Protein AF-A0A430RF03-F1 (afdb_monomer)

Secondary structure (DSSP, 8-state):
-EEE-SS--HHHHHHHHHT-TT-TT----EEEES-TT-HHHHHHHHTT-EEEE---S-HHHHHHHHHHHHHHTT-S-EEESS--SPPPHHHHGGGTTSEEEEESSSTTSS-SS-HHHHHHHTT-SEEEEEEEE--SSSS-SPEEEEEEEEPPTT--HHHHHHHHHHHHHHHHHHHHHHHHTTS--PPPTTHHHHHGGGHHHHHHS-TTTHHHHHHHHHHHHHTT-GGGHHHHHHT----

Mean predicted aligned error: 6.21 Å

Radius of gyration: 19.35 Å; Cα contacts (8 Å, |Δi|>4): 408; chains: 1; bounding box: 44×60×52 Å

Nearest PDB structures (foldseek):
  1men-assembly1_A  TM=9.507E-01  e=1.981E-21  Homo sapiens
  4zyv-assembly1_A  TM=9.604E-01  e=3.804E-21  Homo sapiens
  5j9f-assembly2_A  TM=9.515E-01  e=7.304E-21  Homo sapiens
  3kcq-assembly1_C-2  TM=9.515E-01  e=1.887E-20  Anaplasma phagocytophilum str. HZ
  3o1l-assembly1_A  TM=9.226E-01  e=3.268E-13  Pseudomonas syringae pv. tomato

Solvent-accessible surface area (backbone atoms only — not comparable to full-atom values): 13120 Å² total; per-residue (Å²): 51,32,38,34,29,40,37,73,25,64,53,45,52,35,41,51,66,70,22,36,88,83,37,93,81,46,35,62,60,37,35,41,18,50,33,73,82,20,48,31,45,58,55,33,50,77,72,75,24,49,54,46,62,45,64,72,76,48,65,74,59,38,50,53,56,50,51,50,50,42,59,76,65,69,50,76,35,40,36,37,35,60,48,88,68,85,80,51,61,89,62,39,62,89,29,54,72,30,27,37,37,62,43,78,22,52,69,85,47,68,73,76,78,67,33,49,50,53,44,57,76,69,65,50,62,59,46,19,30,25,33,22,32,47,49,92,54,87,85,66,32,58,76,65,42,75,50,80,43,77,50,57,92,86,62,47,46,68,61,47,43,54,54,38,50,61,48,43,41,55,48,49,47,52,43,50,50,31,39,68,69,64,41,43,72,62,82,56,94,58,48,60,69,64,26,50,89,35,35,68,59,58,69,69,43,52,62,79,48,45,44,56,55,50,50,48,41,52,50,30,41,75,70,73,41,48,86,46,41,30,36,49,72,66,73,62,63,73,136

InterPro domains:
  IPR002376 Formyl transferase, N-terminal [PF00551] (2-176)
  IPR004607 Phosphoribosylglycinamide formyltransferase [MF_01930] (1-182)
  IPR004607 Phosphoribosylglycinamide formyltransferase [TIGR00639] (1-182)
  IPR004607 Phosphoribosylglycinamide formyltransferase [cd08645] (2-179)
  IPR036477 Formyl transferase, N-terminal domain superfamily [SSF53328] (2-188)

Organism: Thermus scotoductus (NCBI:txid37636)

Foldseek 3Di:
DEEEAAAACLLVLLQQVLAPCPDPLHHHQEYEYLHPPHNNQVSCVVSVHHYDYDHPPDQVSSLVVVVVVCVVRVPQAYEYRHHQDDHAQVNQVVCFQRYKYKALWDPPPQFDPPRLVVCVVVVHQKTEMWIFTDDRDGVPGGTQDIDMDTDDPPDDSVNSVVVRSVRSSVTVSVSVSCSSVQLDTGDDVCNCVLQPVLVVVLSPDDSNCNSVLVVVCVVCVVVVNNNCSNCVSVVNRDD

Sequence (239 aa):
MAVMASGRGTNLEALLEAFSPQNPWGEVVLVLSDNPEAYALKRASRRGVEAVAIPWRGRKAFEREALDLLRARGVDLVLLAGFMRLLSPGFVEPWYGRLLNIHPSLLPDYLGLHVHRRVLEAGERETGSTVHFVDQGMDTGPIVLQGRVPVLPGDTPETLERRVLFLEHRLYPRAVRLVLSGMAFPPGEGLKALLGEAWPRFQGLSPREKPLYLRAAVLLSVWGLGGLVPAAFMGQGGE

Structure (mmCIF, N/CA/C/O backbone):
data_AF-A0A430RF03-F1
#
_entry.id   AF-A0A430RF03-F1
#
loop_
_atom_site.group_PDB
_atom_site.id
_atom_site.type_symbol
_atom_site.label_atom_id
_atom_site.label_alt_id
_atom_site.label_comp_id
_atom_site.label_asym_id
_atom_site.label_entity_id
_atom_site.label_seq_id
_atom_site.pdbx_PDB_ins_code
_atom_site.Cartn_x
_atom_site.Cartn_y
_atom_site.Cartn_z
_atom_site.occupancy
_atom_site.B_iso_or_equiv
_atom_site.auth_seq_id
_atom_site.auth_comp_id
_atom_site.auth_asym_id
_atom_site.auth_atom_id
_atom_site.pdbx_PDB_model_num
ATOM 1 N N . MET A 1 1 ? -12.739 3.126 2.702 1.00 97.81 1 MET A N 1
ATOM 2 C CA . MET A 1 1 ? -11.255 3.097 2.591 1.00 97.81 1 MET A CA 1
ATOM 3 C C . MET A 1 1 ? -10.726 4.453 2.149 1.00 97.81 1 MET A C 1
ATOM 5 O O . MET A 1 1 ? -11.457 5.178 1.483 1.00 97.81 1 MET A O 1
ATOM 9 N N . ALA A 1 2 ? -9.462 4.765 2.441 1.00 98.69 2 ALA A N 1
ATOM 10 C CA . ALA A 1 2 ? -8.767 5.920 1.871 1.00 98.69 2 ALA A CA 1
ATOM 11 C C . ALA A 1 2 ? -7.499 5.512 1.116 1.00 98.69 2 ALA A C 1
ATOM 13 O O . ALA A 1 2 ? -6.845 4.534 1.476 1.00 98.69 2 ALA A O 1
ATOM 14 N N . VAL A 1 3 ? -7.137 6.280 0.089 1.00 98.75 3 VAL A N 1
ATOM 15 C CA . VAL A 1 3 ? -5.907 6.076 -0.691 1.00 98.75 3 VAL A CA 1
ATOM 16 C C . VAL A 1 3 ? -5.000 7.295 -0.563 1.00 98.75 3 VAL A C 1
ATOM 18 O O . VAL A 1 3 ? -5.449 8.425 -0.737 1.00 98.75 3 VAL A O 1
ATOM 21 N N . MET A 1 4 ? -3.715 7.074 -0.301 1.00 98.69 4 MET A N 1
ATOM 22 C CA . MET A 1 4 ? -2.686 8.115 -0.292 1.00 98.69 4 MET A CA 1
ATOM 23 C C . MET A 1 4 ? -1.762 7.931 -1.498 1.00 98.69 4 MET A C 1
ATOM 25 O O . MET A 1 4 ? -1.276 6.824 -1.741 1.00 98.69 4 MET A O 1
ATOM 29 N N . ALA A 1 5 ? -1.510 8.993 -2.262 1.00 98.19 5 ALA A N 1
ATOM 30 C CA . ALA A 1 5 ? -0.674 8.937 -3.465 1.00 98.19 5 ALA A CA 1
ATOM 31 C C . ALA A 1 5 ? 0.041 10.271 -3.728 1.00 98.19 5 ALA A C 1
ATOM 33 O O . ALA A 1 5 ? -0.533 11.321 -3.477 1.00 98.19 5 ALA A O 1
ATOM 34 N N . SER A 1 6 ? 1.251 10.240 -4.298 1.00 97.31 6 SER A N 1
ATOM 35 C CA . SER A 1 6 ? 2.046 11.458 -4.580 1.00 97.31 6 SER A CA 1
ATOM 36 C C . SER A 1 6 ? 2.115 11.843 -6.066 1.00 97.31 6 SER A C 1
ATOM 38 O O . SER A 1 6 ? 2.609 12.917 -6.418 1.00 97.31 6 SER A O 1
ATOM 40 N N . GLY A 1 7 ? 1.667 10.959 -6.967 1.00 95.19 7 GLY A N 1
ATOM 41 C CA . GLY A 1 7 ? 1.955 11.061 -8.403 1.00 95.19 7 GLY A CA 1
ATOM 42 C C . GLY A 1 7 ? 0.796 10.692 -9.332 1.00 95.19 7 GLY A C 1
ATOM 43 O O . GLY A 1 7 ? -0.318 11.203 -9.220 1.00 95.19 7 GLY A O 1
ATOM 44 N N . ARG A 1 8 ? 1.079 9.821 -10.314 1.00 95.56 8 ARG A N 1
ATOM 45 C CA . ARG A 1 8 ? 0.176 9.506 -11.443 1.00 95.56 8 ARG A CA 1
ATOM 46 C C . ARG A 1 8 ? -1.126 8.801 -11.040 1.00 95.56 8 ARG A C 1
ATOM 48 O O . ARG A 1 8 ? -2.111 8.899 -11.774 1.00 95.56 8 ARG A O 1
ATOM 55 N N . GLY A 1 9 ? -1.119 8.065 -9.926 1.00 95.19 9 GLY A N 1
ATOM 56 C CA . GLY A 1 9 ? -2.297 7.377 -9.387 1.00 95.19 9 GLY A CA 1
ATOM 57 C C . GLY A 1 9 ? -2.833 6.237 -10.257 1.00 95.19 9 GLY A C 1
ATOM 58 O O . GLY A 1 9 ? -4.040 6.055 -10.334 1.00 95.19 9 GLY A O 1
ATOM 59 N N . THR A 1 10 ? -1.981 5.478 -10.951 1.00 96.75 10 THR A N 1
ATOM 60 C CA . THR A 1 10 ? -2.449 4.336 -11.764 1.00 96.75 10 THR A CA 1
ATOM 61 C C . THR A 1 10 ? -2.939 3.174 -10.894 1.00 96.75 10 THR A C 1
ATOM 63 O O . THR A 1 10 ? -3.990 2.617 -11.183 1.00 96.75 10 THR A O 1
ATOM 66 N N . ASN A 1 11 ? -2.260 2.882 -9.777 1.00 98.06 11 ASN A N 1
ATOM 67 C CA . ASN A 1 11 ? -2.770 1.961 -8.752 1.00 98.06 11 ASN A CA 1
ATOM 68 C C . ASN A 1 11 ? -4.079 2.455 -8.116 1.00 98.06 11 ASN A C 1
ATOM 70 O O . ASN A 1 11 ? -4.975 1.654 -7.869 1.00 98.06 11 ASN A O 1
ATOM 74 N N . LEU A 1 12 ? -4.222 3.770 -7.902 1.00 98.25 12 LEU A N 1
ATOM 75 C CA . LEU A 1 12 ? -5.485 4.361 -7.452 1.00 98.25 12 LEU A CA 1
ATOM 76 C C . LEU A 1 12 ? -6.619 4.081 -8.449 1.00 98.25 12 LEU A C 1
ATOM 78 O O . LEU A 1 12 ? -7.695 3.695 -8.018 1.00 98.25 12 LEU A O 1
ATOM 82 N N . GLU A 1 13 ? -6.395 4.237 -9.758 1.00 97.62 13 GLU A N 1
ATOM 83 C CA . GLU A 1 13 ? -7.424 3.927 -10.765 1.00 97.62 13 GLU A CA 1
ATOM 84 C C . GLU A 1 13 ? -7.897 2.473 -10.653 1.00 97.62 13 GLU A C 1
ATOM 86 O O . GLU A 1 13 ? -9.096 2.224 -10.585 1.00 97.62 13 GLU A O 1
ATOM 91 N N . ALA A 1 14 ? -6.962 1.523 -10.547 1.00 98.06 14 ALA A N 1
ATOM 92 C CA . ALA A 1 14 ? -7.294 0.108 -10.398 1.00 98.06 14 ALA A CA 1
ATOM 93 C C . ALA A 1 14 ? -8.092 -0.177 -9.110 1.00 98.06 14 ALA A C 1
ATOM 95 O O . ALA A 1 14 ? -9.008 -1.000 -9.111 1.00 98.06 14 ALA A O 1
ATOM 96 N N . LEU A 1 15 ? -7.777 0.519 -8.012 1.00 98.31 15 LEU A N 1
ATOM 97 C CA . LEU A 1 15 ? -8.535 0.431 -6.761 1.00 98.31 15 LEU A CA 1
ATOM 98 C C . LEU A 1 15 ? -9.943 1.031 -6.899 1.00 98.31 15 LEU A C 1
ATOM 100 O O . LEU A 1 15 ? -10.902 0.403 -6.460 1.00 98.31 15 LEU A O 1
ATOM 104 N N . LEU A 1 16 ? -10.082 2.199 -7.532 1.00 97.62 16 LEU A N 1
ATOM 105 C CA . LEU A 1 16 ? -11.377 2.847 -7.783 1.00 97.62 16 LEU A CA 1
ATOM 106 C C . LEU A 1 16 ? -12.287 1.981 -8.664 1.00 97.62 16 LEU A C 1
ATOM 108 O O . LEU A 1 16 ? -13.490 1.906 -8.428 1.00 97.62 16 LEU A O 1
ATOM 112 N N . GLU A 1 17 ? -11.722 1.300 -9.662 1.00 96.25 17 GLU A N 1
ATOM 113 C CA . GLU A 1 17 ? -12.461 0.357 -10.506 1.00 96.25 17 GLU A CA 1
ATOM 114 C C . GLU A 1 17 ? -12.888 -0.893 -9.737 1.00 96.25 17 GLU A C 1
ATOM 116 O O . GLU A 1 17 ? -14.033 -1.334 -9.844 1.00 96.25 17 GLU A O 1
ATOM 121 N N . ALA A 1 18 ? -11.983 -1.466 -8.942 1.00 96.81 18 ALA A N 1
ATOM 122 C CA . ALA A 1 18 ? -12.261 -2.684 -8.197 1.00 96.81 18 ALA A CA 1
ATOM 123 C C . ALA A 1 18 ? -13.255 -2.475 -7.046 1.00 96.81 18 ALA A C 1
ATOM 125 O O . ALA A 1 18 ? -13.992 -3.407 -6.721 1.00 96.81 18 ALA A O 1
ATOM 126 N N . PHE A 1 19 ? -13.283 -1.286 -6.443 1.00 96.69 19 PHE A N 1
ATOM 127 C CA . PHE A 1 19 ? -14.080 -0.935 -5.264 1.00 96.69 19 PHE A CA 1
ATOM 128 C C . PHE A 1 19 ? -15.016 0.243 -5.550 1.00 96.69 19 PHE A C 1
ATOM 130 O O . PHE A 1 19 ? -14.958 1.285 -4.897 1.00 96.69 19 PHE A O 1
ATOM 137 N N . SER A 1 20 ? -15.870 0.064 -6.560 1.00 91.88 20 SER A N 1
ATOM 138 C CA . SER A 1 20 ? -16.973 0.985 -6.853 1.00 91.88 20 SER A CA 1
ATOM 139 C C . SER A 1 20 ? -17.953 1.102 -5.669 1.00 91.88 20 SER A C 1
ATOM 141 O O . SER A 1 20 ? -18.001 0.191 -4.841 1.00 91.88 20 SER A O 1
ATOM 143 N N . PRO A 1 21 ? -18.779 2.163 -5.590 1.00 87.25 21 PRO A N 1
ATOM 144 C CA . PRO A 1 21 ? -19.683 2.385 -4.452 1.00 87.25 21 PRO A CA 1
ATOM 145 C C . PRO A 1 21 ? -20.687 1.251 -4.175 1.00 87.25 21 PRO A C 1
ATOM 147 O O . PRO A 1 21 ? -21.180 1.109 -3.064 1.00 87.25 21 PRO A O 1
ATOM 150 N N . GLN A 1 22 ? -21.000 0.414 -5.171 1.00 87.06 22 GLN A N 1
ATOM 151 C CA . GLN A 1 22 ? -21.887 -0.747 -5.008 1.00 87.06 22 GLN A CA 1
ATOM 152 C C . GLN A 1 2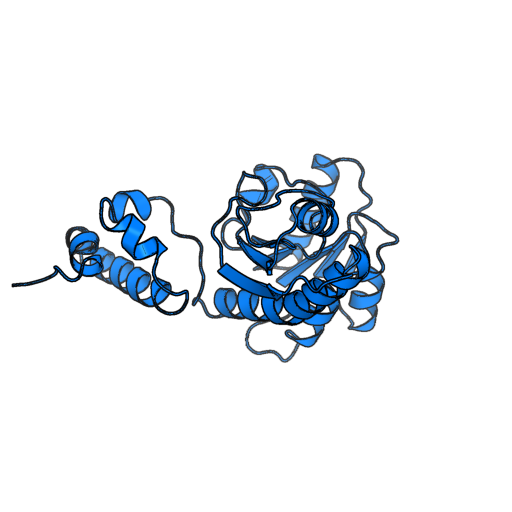2 ? -21.134 -2.035 -4.633 1.00 87.06 22 GLN A C 1
ATOM 154 O O . GLN A 1 22 ? -21.733 -3.110 -4.568 1.00 87.06 22 GLN A O 1
ATOM 159 N N . ASN A 1 23 ? -19.817 -1.970 -4.427 1.00 92.12 23 ASN A N 1
ATOM 160 C CA . ASN A 1 23 ? -19.030 -3.139 -4.076 1.00 92.12 23 ASN A CA 1
ATOM 161 C C . ASN A 1 23 ? -19.342 -3.578 -2.629 1.00 92.12 23 ASN A C 1
ATOM 163 O O . ASN A 1 23 ? -19.151 -2.794 -1.701 1.00 92.12 23 ASN A O 1
ATOM 167 N N . PRO A 1 24 ? -19.747 -4.843 -2.402 1.00 90.12 24 PRO A N 1
ATOM 168 C CA . PRO A 1 24 ? -20.162 -5.317 -1.079 1.00 90.12 24 PRO A CA 1
ATOM 169 C C . PRO A 1 24 ? -19.020 -5.397 -0.056 1.00 90.12 24 PRO A C 1
ATOM 171 O O . PRO A 1 24 ? -19.281 -5.535 1.134 1.00 90.12 24 PRO A O 1
ATOM 174 N N . TRP A 1 25 ? -17.759 -5.351 -0.497 1.00 90.19 25 TRP A N 1
ATOM 175 C CA . TRP A 1 25 ? -16.598 -5.371 0.395 1.00 90.19 25 TRP A CA 1
ATOM 176 C C . TRP A 1 25 ? -16.229 -3.984 0.921 1.00 90.19 25 TRP A C 1
ATOM 178 O O . TRP A 1 25 ? -15.599 -3.890 1.970 1.00 90.19 25 TRP A O 1
ATOM 188 N N . GLY A 1 26 ? -16.578 -2.923 0.193 1.00 92.06 26 GLY A N 1
ATOM 189 C CA . GLY A 1 26 ? -16.266 -1.544 0.554 1.00 92.06 26 GLY A CA 1
ATOM 190 C C . GLY A 1 26 ? -15.878 -0.683 -0.644 1.00 92.06 26 GLY A C 1
ATOM 191 O O . GLY A 1 26 ? -15.683 -1.173 -1.756 1.00 92.06 26 GLY A O 1
ATOM 192 N N . GLU A 1 27 ? -15.722 0.612 -0.380 1.00 96.12 27 GLU A N 1
ATOM 193 C CA . GLU A 1 27 ? -15.445 1.645 -1.380 1.00 96.12 27 GLU A CA 1
ATOM 194 C C . GLU A 1 27 ? -14.287 2.569 -0.960 1.00 96.12 27 GLU A C 1
ATOM 196 O O . GLU A 1 27 ? -13.878 2.623 0.212 1.00 96.12 27 GLU A O 1
ATOM 201 N N . VAL A 1 28 ? -13.731 3.303 -1.926 1.00 98.00 28 VAL A N 1
ATOM 202 C CA . VAL A 1 28 ? -12.767 4.381 -1.664 1.00 98.00 28 VAL A CA 1
ATOM 203 C C . VAL A 1 28 ? -13.536 5.686 -1.475 1.00 98.00 28 VAL A C 1
ATOM 205 O O . VAL A 1 28 ? -14.076 6.223 -2.434 1.00 98.00 28 VAL A O 1
ATOM 208 N N . VAL A 1 29 ? -13.552 6.204 -0.246 1.00 97.81 29 VAL A N 1
ATOM 209 C CA . VAL A 1 29 ? -14.297 7.426 0.112 1.00 97.81 29 VAL A CA 1
ATOM 210 C C . VAL A 1 29 ? -13.433 8.684 0.070 1.00 97.81 29 VAL A C 1
ATOM 212 O O . VAL A 1 29 ? -13.959 9.781 -0.073 1.00 97.81 29 VAL A O 1
ATOM 215 N N . LEU A 1 30 ? -12.110 8.533 0.185 1.00 98.69 30 LEU A N 1
ATOM 216 C CA . LEU A 1 30 ? -11.175 9.648 0.315 1.00 98.69 30 LEU A CA 1
ATOM 217 C C . LEU A 1 30 ? -9.848 9.346 -0.385 1.00 98.69 30 LEU A C 1
ATOM 219 O O . LEU A 1 30 ? -9.261 8.276 -0.202 1.00 98.69 30 LEU A O 1
ATOM 223 N N . VAL A 1 31 ? -9.337 10.316 -1.138 1.00 98.81 31 VAL A N 1
ATOM 224 C CA . VAL A 1 31 ? -7.983 10.308 -1.695 1.00 98.81 31 VAL A CA 1
ATOM 225 C C . VAL A 1 31 ? -7.203 11.497 -1.155 1.00 98.81 31 VAL A C 1
ATOM 227 O O . VAL A 1 31 ? -7.625 12.641 -1.305 1.00 98.81 31 VAL A O 1
ATOM 230 N N . LEU A 1 32 ? -6.048 11.223 -0.554 1.00 98.75 32 LEU A N 1
ATOM 231 C CA . LEU A 1 32 ? -5.123 12.231 -0.043 1.00 98.75 32 LEU A CA 1
ATOM 232 C C . LEU A 1 32 ? -3.853 12.271 -0.896 1.00 98.75 32 LEU A C 1
ATOM 234 O O . LEU A 1 32 ? -3.332 11.233 -1.311 1.00 98.75 32 LEU A O 1
ATOM 238 N N . SER A 1 33 ? -3.318 13.467 -1.115 1.00 98.62 33 SER A N 1
ATOM 239 C CA . SER A 1 33 ? -2.024 13.652 -1.777 1.00 98.62 33 SER A CA 1
ATOM 240 C C . SER A 1 33 ? -1.180 14.690 -1.057 1.00 98.62 33 SER A C 1
ATOM 242 O O . SER A 1 33 ? -1.684 15.751 -0.694 1.00 98.62 33 SER A O 1
ATOM 244 N N . ASP A 1 34 ? 0.118 14.416 -0.906 1.00 97.94 34 ASP A N 1
ATOM 245 C CA . ASP A 1 34 ? 1.105 15.398 -0.435 1.00 97.94 34 ASP A CA 1
ATOM 246 C C . ASP A 1 34 ? 1.497 16.420 -1.519 1.00 97.94 34 ASP A C 1
ATOM 248 O O . ASP A 1 34 ? 2.151 17.431 -1.247 1.00 97.94 34 ASP A O 1
ATOM 252 N N . ASN A 1 35 ? 1.084 16.151 -2.759 1.00 97.50 35 ASN A N 1
ATOM 253 C CA . ASN A 1 35 ? 1.348 16.951 -3.942 1.00 97.50 35 ASN A CA 1
ATOM 254 C C . ASN A 1 35 ? 0.026 17.469 -4.553 1.00 97.50 35 ASN A C 1
ATOM 256 O O . ASN A 1 35 ? -0.745 16.663 -5.088 1.00 97.50 35 ASN A O 1
ATOM 260 N N . PRO A 1 36 ? -0.235 18.789 -4.533 1.00 96.94 36 PRO A N 1
ATOM 261 C CA . PRO A 1 36 ? -1.442 19.379 -5.123 1.00 96.94 36 PRO A CA 1
ATOM 262 C C . PRO A 1 36 ? -1.607 19.128 -6.625 1.00 96.94 36 PRO A C 1
ATOM 264 O O . PRO A 1 36 ? -2.728 19.061 -7.118 1.00 96.94 36 PRO A O 1
ATOM 267 N N . GLU A 1 37 ? -0.503 18.912 -7.341 1.00 97.06 37 GLU A N 1
ATOM 268 C CA . GLU A 1 37 ? -0.503 18.656 -8.784 1.00 97.06 37 GLU A CA 1
ATOM 269 C C . GLU A 1 37 ? -0.603 17.162 -9.132 1.00 97.06 37 GLU A C 1
ATOM 271 O O . GLU A 1 37 ? -0.527 16.775 -10.304 1.00 97.06 37 GLU A O 1
ATOM 276 N N . ALA A 1 38 ? -0.766 16.285 -8.135 1.00 97.88 38 ALA A N 1
ATOM 277 C CA . ALA A 1 38 ? -0.859 14.851 -8.368 1.00 97.88 38 ALA A CA 1
ATOM 278 C C . ALA A 1 38 ? -2.058 14.515 -9.264 1.00 97.88 38 ALA A C 1
ATOM 280 O O . ALA A 1 38 ? -3.218 14.786 -8.944 1.00 97.88 38 ALA A O 1
ATOM 281 N N . TYR A 1 39 ? -1.792 13.824 -10.374 1.00 98.19 39 TYR A N 1
ATOM 282 C CA . TYR A 1 39 ? -2.847 13.361 -11.276 1.00 98.19 39 TYR A CA 1
ATOM 283 C C . TYR A 1 39 ? -3.808 12.374 -10.591 1.00 98.19 39 TYR A C 1
ATOM 285 O O . TYR A 1 39 ? -4.958 12.250 -11.008 1.00 98.19 39 TYR A O 1
ATOM 293 N N . ALA A 1 40 ? -3.367 11.717 -9.512 1.00 98.12 40 ALA A N 1
ATOM 294 C CA . ALA A 1 40 ? -4.212 10.907 -8.639 1.00 98.12 40 ALA A CA 1
ATOM 295 C C . ALA A 1 40 ? -5.468 11.658 -8.151 1.00 98.12 40 ALA A C 1
ATOM 297 O O . ALA A 1 40 ? -6.561 11.097 -8.196 1.00 98.12 40 ALA A O 1
ATOM 298 N N . LEU A 1 41 ? -5.345 12.940 -7.783 1.00 98.44 41 LEU A N 1
ATOM 299 C CA . LEU A 1 41 ? -6.482 13.759 -7.347 1.00 98.44 41 LEU A CA 1
ATOM 300 C C . LEU A 1 41 ? -7.514 13.912 -8.472 1.00 98.44 41 LEU A C 1
ATOM 302 O O . LEU A 1 41 ? -8.706 13.703 -8.267 1.00 98.44 41 LEU A O 1
ATOM 306 N N . LYS A 1 42 ? -7.048 14.169 -9.702 1.00 98.06 42 LYS A N 1
ATOM 307 C CA . LYS A 1 42 ? -7.914 14.277 -10.889 1.00 98.06 42 LYS A CA 1
ATOM 308 C C . LYS A 1 42 ? -8.645 12.964 -11.189 1.00 98.06 42 LYS A C 1
ATOM 310 O O . LYS A 1 42 ? -9.798 13.001 -11.612 1.00 98.06 42 LYS A O 1
ATOM 315 N N . ARG A 1 43 ? -7.995 11.810 -10.988 1.00 97.75 43 ARG A N 1
ATOM 316 C CA . ARG A 1 43 ? -8.625 10.483 -11.149 1.00 97.75 43 ARG A CA 1
ATOM 317 C C . ARG A 1 43 ? -9.749 10.268 -10.141 1.00 97.75 43 ARG A C 1
ATOM 319 O O . ARG A 1 43 ? -10.843 9.885 -10.542 1.00 97.75 43 ARG A O 1
ATOM 326 N N . ALA A 1 44 ? -9.496 10.583 -8.872 1.00 97.62 44 ALA A N 1
ATOM 327 C CA . ALA A 1 44 ? -10.488 10.487 -7.806 1.00 97.62 44 ALA A CA 1
ATOM 328 C C . ALA A 1 44 ? -11.719 11.361 -8.092 1.00 97.62 44 ALA A C 1
ATOM 330 O O . ALA A 1 44 ? -12.839 10.852 -8.137 1.00 97.62 44 ALA A O 1
ATOM 331 N N . SER A 1 45 ? -11.513 12.645 -8.412 1.00 96.88 45 SER A N 1
ATOM 332 C CA . SER A 1 45 ? -12.617 13.573 -8.688 1.00 96.88 45 SER A CA 1
ATOM 333 C C . SER A 1 45 ? -13.472 13.147 -9.886 1.00 96.88 45 SER A C 1
ATOM 335 O O . SER A 1 45 ? -14.691 13.279 -9.846 1.00 96.88 45 SER A O 1
ATOM 337 N N . ARG A 1 46 ? -12.869 12.574 -10.940 1.00 96.50 46 ARG A N 1
ATOM 338 C CA . ARG A 1 46 ? -13.613 12.042 -12.103 1.00 96.50 46 ARG A CA 1
ATOM 339 C C . ARG A 1 46 ? -14.526 10.866 -11.760 1.00 96.50 46 ARG A C 1
ATOM 341 O O . ARG A 1 46 ? -15.474 10.613 -12.494 1.00 96.50 46 ARG A O 1
ATOM 348 N N . ARG A 1 47 ? -14.231 10.145 -10.678 1.00 95.19 47 ARG A N 1
ATOM 349 C CA . ARG A 1 47 ? -15.031 9.024 -10.169 1.00 95.19 47 ARG A CA 1
ATOM 350 C C . ARG A 1 47 ? -15.977 9.451 -9.038 1.00 95.19 47 ARG A C 1
ATOM 352 O O . ARG A 1 47 ? -16.616 8.591 -8.448 1.00 95.19 47 ARG A O 1
ATOM 359 N N . GLY A 1 48 ? -16.068 10.751 -8.741 1.00 96.19 48 GLY A N 1
ATOM 360 C CA . GLY A 1 48 ? -16.918 11.280 -7.672 1.00 96.19 48 GLY A CA 1
ATOM 361 C C . GLY A 1 48 ? -16.388 11.031 -6.257 1.00 96.19 48 GLY A C 1
ATOM 362 O O . GLY A 1 48 ? -17.153 11.139 -5.307 1.00 96.19 48 GLY A O 1
ATOM 363 N N . VAL A 1 49 ? -15.102 10.701 -6.103 1.00 97.75 49 VAL A N 1
ATOM 364 C CA . VAL A 1 49 ? -14.471 10.459 -4.795 1.00 97.75 49 VAL A CA 1
ATOM 365 C C . VAL A 1 49 ? -13.860 11.752 -4.252 1.00 97.75 49 VAL A C 1
ATOM 367 O O . VAL A 1 49 ? -13.227 12.500 -5.005 1.00 97.75 49 VAL A O 1
ATOM 370 N N . GLU A 1 50 ? -14.026 12.010 -2.947 1.00 98.31 50 GLU A N 1
ATOM 371 C CA . GLU A 1 50 ? -13.421 13.162 -2.263 1.00 98.31 50 GLU A CA 1
ATOM 372 C C . GLU A 1 50 ? -11.895 13.122 -2.442 1.00 98.31 50 GLU A C 1
ATOM 374 O O . GLU A 1 50 ? -11.241 12.123 -2.139 1.00 98.31 50 GLU A O 1
ATOM 379 N N . ALA A 1 51 ? -11.319 14.210 -2.953 1.00 98.50 51 ALA A N 1
ATOM 380 C CA . ALA A 1 51 ? -9.896 14.315 -3.251 1.00 98.50 51 ALA A CA 1
ATOM 381 C C . ALA A 1 51 ? -9.325 15.561 -2.572 1.00 98.50 51 ALA A C 1
ATOM 383 O O . ALA A 1 51 ? -9.699 16.681 -2.917 1.00 98.50 51 ALA A O 1
ATOM 384 N N . VAL A 1 52 ? -8.413 15.368 -1.619 1.00 98.62 52 VAL A N 1
ATOM 385 C CA . VAL A 1 52 ? -7.833 16.452 -0.822 1.00 98.62 52 VAL A CA 1
ATOM 386 C C . VAL A 1 52 ? -6.324 16.502 -1.031 1.00 98.62 52 VAL A C 1
ATOM 388 O O . VAL A 1 52 ? -5.596 15.536 -0.792 1.00 98.62 52 VAL A O 1
ATOM 391 N N . ALA A 1 53 ? -5.847 17.659 -1.479 1.00 98.38 53 ALA A N 1
ATOM 392 C CA . ALA A 1 53 ? -4.429 17.975 -1.493 1.00 98.38 53 ALA A CA 1
ATOM 393 C C . ALA A 1 53 ? -4.023 18.556 -0.136 1.00 98.38 53 ALA A C 1
ATOM 395 O O . ALA A 1 53 ? -4.548 19.591 0.265 1.00 98.38 53 ALA A O 1
ATOM 396 N N . ILE A 1 54 ? -3.043 17.939 0.518 1.00 98.12 54 ILE A N 1
ATOM 397 C CA . ILE A 1 54 ? -2.385 18.469 1.714 1.00 98.12 54 ILE A CA 1
ATOM 398 C C . ILE A 1 54 ? -0.942 18.783 1.308 1.00 98.12 54 ILE A C 1
ATOM 400 O O . ILE A 1 54 ? -0.094 17.891 1.355 1.00 98.12 54 ILE A O 1
ATOM 404 N N . PRO A 1 55 ? -0.626 20.013 0.856 1.00 96.25 55 PRO A N 1
ATOM 405 C CA . PRO A 1 55 ? 0.718 20.343 0.399 1.00 96.25 55 PRO A CA 1
ATOM 406 C C . PRO A 1 55 ? 1.776 19.965 1.440 1.00 96.25 55 PRO A C 1
ATOM 408 O O . PRO A 1 55 ? 1.667 20.340 2.611 1.00 96.25 55 PRO A O 1
ATOM 411 N N . TRP A 1 56 ? 2.821 19.251 1.021 1.00 96.06 56 TRP A N 1
ATOM 412 C CA . TRP A 1 56 ? 3.868 18.816 1.941 1.00 96.06 56 TRP A CA 1
ATOM 413 C C . TRP A 1 56 ? 4.620 20.003 2.563 1.00 96.06 56 TRP A C 1
ATOM 415 O O . TRP A 1 56 ? 5.481 20.620 1.938 1.00 96.06 56 TRP A O 1
ATOM 425 N N . ARG A 1 57 ? 4.328 20.291 3.835 1.00 95.38 57 ARG A N 1
ATOM 426 C CA . ARG A 1 57 ? 4.995 21.323 4.659 1.00 95.38 57 ARG A CA 1
ATOM 427 C C . ARG A 1 57 ? 5.810 20.714 5.804 1.00 95.38 57 ARG A C 1
ATOM 429 O O . ARG A 1 57 ? 6.060 21.352 6.821 1.00 95.38 57 ARG A O 1
ATOM 436 N N . GLY A 1 58 ? 6.193 19.450 5.638 1.00 96.56 58 GLY A N 1
ATOM 437 C CA . GLY A 1 58 ? 6.850 18.636 6.652 1.00 96.56 58 GLY A CA 1
ATOM 438 C C . GLY A 1 58 ? 5.919 17.591 7.265 1.00 96.56 58 GLY A C 1
ATOM 439 O O . GLY A 1 58 ? 4.705 17.780 7.369 1.00 96.56 58 GLY A O 1
ATOM 440 N N . ARG A 1 59 ? 6.527 16.483 7.701 1.00 97.00 59 ARG A N 1
ATOM 441 C CA . ARG A 1 59 ? 5.838 15.258 8.128 1.00 97.00 59 ARG A CA 1
ATOM 442 C C . ARG A 1 59 ? 4.764 15.500 9.188 1.00 97.00 59 ARG A C 1
ATOM 444 O O . ARG A 1 59 ? 3.617 15.137 8.980 1.00 97.00 59 ARG A O 1
ATOM 451 N N . LYS A 1 60 ? 5.103 16.197 10.278 1.00 97.06 60 LYS A N 1
ATOM 452 C CA . LYS A 1 60 ? 4.172 16.458 11.394 1.00 97.06 60 LYS A CA 1
ATOM 453 C C . LYS A 1 60 ? 2.933 17.260 10.976 1.00 97.06 60 LYS A C 1
ATOM 455 O O . LYS A 1 60 ? 1.859 17.056 11.531 1.00 97.06 60 LYS A O 1
ATOM 460 N N . ALA A 1 61 ? 3.086 18.214 10.056 1.00 97.19 61 ALA A N 1
ATOM 461 C CA . ALA A 1 61 ? 1.969 19.029 9.588 1.00 97.19 61 ALA A CA 1
ATOM 462 C C . ALA A 1 61 ? 1.030 18.206 8.702 1.00 97.19 61 ALA A C 1
ATOM 464 O O . ALA A 1 61 ? -0.171 18.196 8.955 1.00 97.19 61 ALA A O 1
ATOM 465 N N . PHE A 1 62 ? 1.600 17.473 7.741 1.00 98.19 62 PHE A N 1
ATOM 466 C CA . PHE A 1 62 ? 0.850 16.589 6.854 1.00 98.19 62 PHE A CA 1
ATOM 467 C C . PHE A 1 62 ? 0.108 15.496 7.631 1.00 98.19 62 PHE A C 1
ATOM 469 O O . PHE A 1 62 ? -1.092 15.326 7.455 1.00 98.19 62 PHE A O 1
ATOM 476 N N . GLU A 1 63 ? 0.800 14.781 8.522 1.00 98.19 63 GLU A N 1
ATOM 477 C CA . GLU A 1 63 ? 0.217 13.652 9.253 1.00 98.19 63 GLU A CA 1
ATOM 478 C C . GLU A 1 63 ? -0.929 14.072 10.166 1.00 98.19 63 GLU A C 1
ATOM 480 O O . GLU A 1 63 ? -1.914 13.350 10.250 1.00 98.19 63 GLU A O 1
ATOM 485 N N . ARG A 1 64 ? -0.838 15.241 10.813 1.00 97.81 64 ARG A N 1
ATOM 486 C CA . ARG A 1 64 ? -1.936 15.761 11.637 1.00 97.81 64 ARG A CA 1
ATOM 487 C C . ARG A 1 64 ? -3.205 15.945 10.804 1.00 97.81 64 ARG A C 1
ATOM 489 O O . ARG A 1 64 ? -4.245 15.405 11.153 1.00 97.81 64 ARG A O 1
ATOM 496 N N . GLU A 1 65 ? -3.094 16.660 9.688 1.00 98.31 65 GLU A N 1
ATOM 497 C CA . GLU A 1 65 ? -4.232 16.942 8.809 1.00 98.31 65 GLU A CA 1
ATOM 498 C C . GLU A 1 65 ? -4.778 15.667 8.150 1.00 98.31 65 GLU A C 1
ATOM 500 O O . GLU A 1 65 ? -5.989 15.459 8.100 1.00 98.31 65 GLU A O 1
ATOM 505 N N . ALA A 1 66 ? -3.891 14.765 7.720 1.00 98.44 66 ALA A N 1
ATOM 506 C CA . ALA A 1 66 ? -4.281 13.473 7.176 1.00 98.44 66 ALA A CA 1
ATOM 507 C C . ALA A 1 66 ? -5.045 12.633 8.212 1.00 98.44 66 ALA A C 1
ATOM 509 O O . ALA A 1 66 ? -6.110 12.110 7.898 1.00 98.44 66 ALA A O 1
ATOM 510 N N . LEU A 1 67 ? -4.553 12.527 9.451 1.00 98.19 67 LEU A N 1
ATOM 511 C CA . LEU A 1 67 ? -5.225 11.777 10.518 1.00 98.19 67 LEU A CA 1
ATOM 512 C C . LEU A 1 67 ? -6.597 12.364 10.870 1.00 98.19 67 LEU A C 1
ATOM 514 O O . LEU A 1 67 ? -7.542 11.598 11.075 1.00 98.19 67 LEU A O 1
ATOM 518 N N . ASP A 1 68 ? -6.720 13.692 10.907 1.00 98.19 68 ASP A N 1
ATOM 519 C CA . ASP A 1 68 ? -7.992 14.369 11.168 1.00 98.19 68 ASP A CA 1
ATOM 520 C C . ASP A 1 68 ? -9.020 14.058 10.071 1.00 98.19 68 ASP A C 1
ATOM 522 O O . ASP A 1 68 ? -10.152 13.675 10.376 1.00 98.19 68 ASP A O 1
ATOM 526 N N . LEU A 1 69 ? -8.619 14.125 8.796 1.00 98.50 69 LEU A N 1
ATOM 527 C CA . LEU A 1 69 ? -9.483 13.775 7.664 1.00 98.50 69 LEU A CA 1
ATOM 528 C C . LEU A 1 69 ? -9.869 12.293 7.665 1.00 98.50 69 LEU A C 1
ATOM 530 O O . LEU A 1 69 ? -11.048 11.966 7.530 1.00 98.50 69 LEU A O 1
ATOM 534 N N . LEU A 1 70 ? -8.902 11.393 7.862 1.00 98.50 70 LEU A N 1
ATOM 535 C CA . LEU A 1 70 ? -9.154 9.951 7.916 1.00 98.50 70 LEU A CA 1
ATOM 536 C C . LEU A 1 70 ? -10.172 9.603 9.014 1.00 98.50 70 LEU A C 1
ATOM 538 O O . LEU A 1 70 ? -11.091 8.817 8.779 1.00 98.50 70 LEU A O 1
ATOM 542 N N . ARG A 1 71 ? -10.053 10.230 10.192 1.00 97.31 71 ARG A N 1
ATOM 543 C CA . ARG A 1 71 ? -11.005 10.061 11.297 1.00 97.31 71 ARG A CA 1
ATOM 544 C C . ARG A 1 71 ? -12.371 10.650 10.963 1.00 97.31 71 ARG A C 1
ATOM 546 O O . ARG A 1 71 ? -13.382 9.983 11.162 1.00 97.31 71 ARG A O 1
ATOM 553 N N . ALA A 1 72 ? -12.412 11.875 10.441 1.00 98.00 72 ALA A N 1
ATOM 554 C CA . ALA A 1 72 ? -13.655 12.569 10.113 1.00 98.00 72 ALA A CA 1
ATOM 555 C C . ALA A 1 72 ? -14.479 11.863 9.021 1.00 98.00 72 ALA A C 1
ATOM 557 O O . ALA A 1 72 ? -15.669 12.136 8.894 1.00 98.00 72 ALA A O 1
ATOM 558 N N . ARG A 1 73 ? -13.855 10.990 8.217 1.00 97.69 73 ARG A N 1
ATOM 559 C CA . ARG A 1 73 ? -14.508 10.205 7.155 1.00 97.69 73 ARG A CA 1
ATOM 560 C C . ARG A 1 73 ? -14.764 8.749 7.552 1.00 97.69 73 ARG A C 1
ATOM 562 O O . ARG A 1 73 ? -15.188 7.969 6.709 1.00 97.69 73 ARG A O 1
ATOM 569 N N . GLY A 1 74 ? -14.500 8.376 8.808 1.00 96.31 74 GLY A N 1
ATOM 570 C CA . GLY A 1 74 ? -14.722 7.011 9.291 1.00 96.31 74 GLY A CA 1
ATOM 571 C C . GLY A 1 74 ? -13.939 5.967 8.495 1.00 96.31 74 GLY A C 1
ATOM 572 O O . GLY A 1 74 ? -14.477 4.926 8.146 1.00 96.31 74 GLY A O 1
ATOM 573 N N . VAL A 1 75 ? -12.689 6.263 8.126 1.00 98.00 75 VAL A N 1
ATOM 574 C CA . VAL A 1 75 ? -11.891 5.355 7.294 1.00 98.00 75 VAL A CA 1
ATOM 575 C C . VAL A 1 75 ? -11.470 4.114 8.088 1.00 98.00 75 VAL A C 1
ATOM 577 O O . VAL A 1 75 ? -10.832 4.228 9.130 1.00 98.00 75 VAL A O 1
ATOM 580 N N . ASP A 1 76 ? -11.744 2.923 7.547 1.00 95.69 76 ASP A N 1
ATOM 581 C CA . ASP A 1 76 ? -11.346 1.648 8.173 1.00 95.69 76 ASP A CA 1
ATOM 582 C C . ASP A 1 76 ? -9.996 1.096 7.698 1.00 95.69 76 ASP A C 1
ATOM 584 O O . ASP A 1 76 ? -9.380 0.290 8.388 1.00 95.69 76 ASP A O 1
ATOM 588 N N . LEU A 1 77 ? -9.546 1.497 6.506 1.00 98.06 77 LEU A N 1
ATOM 589 C CA . LEU A 1 77 ? -8.355 0.967 5.838 1.00 98.06 77 LEU A CA 1
ATOM 590 C C . LEU A 1 77 ? -7.713 2.056 4.975 1.00 98.06 77 LEU A C 1
ATOM 592 O O . LEU A 1 77 ? -8.400 2.691 4.163 1.00 98.06 77 LEU A O 1
ATOM 596 N N . VAL A 1 78 ? -6.403 2.236 5.138 1.00 98.75 78 VAL A N 1
ATOM 597 C CA . VAL A 1 78 ? -5.571 3.180 4.384 1.00 98.75 78 VAL A CA 1
ATOM 598 C C . VAL A 1 78 ? -4.667 2.417 3.421 1.00 98.75 78 VAL A C 1
ATOM 600 O O . VAL A 1 78 ? -4.025 1.434 3.790 1.00 98.75 78 VAL A O 1
ATOM 603 N N . LEU A 1 79 ? -4.615 2.882 2.177 1.00 98.75 79 LEU A N 1
ATOM 604 C CA . LEU A 1 79 ? -3.870 2.263 1.086 1.00 98.75 79 LEU A CA 1
ATOM 605 C C . LEU A 1 79 ? -2.836 3.251 0.542 1.00 98.75 79 LEU A C 1
ATOM 607 O O . LEU A 1 79 ? -3.193 4.285 -0.025 1.00 98.75 79 LEU A O 1
ATOM 611 N N . LEU A 1 80 ? -1.552 2.940 0.678 1.00 98.56 80 LEU A N 1
ATOM 612 C CA . LEU A 1 80 ? -0.474 3.698 0.051 1.00 98.56 80 LEU A CA 1
ATOM 613 C C . LEU A 1 80 ? -0.327 3.224 -1.398 1.00 98.56 80 LEU A C 1
ATOM 615 O O . LEU A 1 80 ? -0.015 2.062 -1.654 1.00 98.56 80 LEU A O 1
ATOM 619 N N . ALA A 1 81 ? -0.605 4.103 -2.359 1.00 97.25 81 ALA A N 1
ATOM 620 C CA . ALA A 1 81 ? -0.594 3.803 -3.789 1.00 97.25 81 ALA A CA 1
ATOM 621 C C . ALA A 1 81 ? 0.360 4.760 -4.516 1.00 97.25 81 ALA A C 1
ATOM 623 O O . ALA A 1 81 ? -0.055 5.716 -5.175 1.00 97.25 81 ALA A O 1
ATOM 624 N N . GLY A 1 82 ? 1.663 4.506 -4.374 1.00 94.38 82 GLY A N 1
ATOM 625 C CA . GLY A 1 82 ? 2.697 5.423 -4.852 1.00 94.38 82 GLY A CA 1
ATOM 626 C C . GLY A 1 82 ? 2.792 6.689 -3.994 1.00 94.38 82 GLY A C 1
ATOM 627 O O . GLY A 1 82 ? 2.934 7.792 -4.528 1.00 94.38 82 GLY A O 1
ATOM 628 N N . PHE A 1 83 ? 2.662 6.537 -2.674 1.00 96.31 83 PHE A N 1
ATOM 629 C CA . PHE A 1 83 ? 2.919 7.597 -1.702 1.00 96.31 83 PHE A CA 1
ATOM 630 C C . PHE A 1 83 ? 4.418 7.651 -1.385 1.00 96.31 83 PHE A C 1
ATOM 632 O O . PHE A 1 83 ? 4.998 6.663 -0.950 1.00 96.31 83 PHE A O 1
ATOM 639 N N . MET A 1 84 ? 5.062 8.788 -1.640 1.00 92.00 84 MET A N 1
ATOM 640 C CA . MET A 1 84 ? 6.528 8.912 -1.684 1.00 92.00 84 MET A CA 1
ATOM 641 C C . MET A 1 84 ? 7.126 9.517 -0.403 1.00 92.00 84 MET A C 1
ATOM 643 O O . MET A 1 84 ? 8.215 10.097 -0.433 1.00 92.00 84 MET A O 1
ATOM 647 N N . ARG A 1 85 ? 6.411 9.444 0.727 1.00 94.12 85 ARG A N 1
ATOM 648 C CA . ARG A 1 85 ? 6.848 10.002 2.017 1.00 94.12 85 ARG A CA 1
ATOM 649 C C . ARG A 1 85 ? 6.864 8.927 3.094 1.00 94.12 85 ARG A C 1
ATOM 651 O O . ARG A 1 85 ? 5.933 8.137 3.198 1.00 94.12 85 ARG A O 1
ATOM 658 N N . LEU A 1 86 ? 7.900 8.959 3.931 1.00 92.69 86 LEU A N 1
ATOM 659 C CA . LEU A 1 86 ? 7.963 8.134 5.133 1.00 92.69 86 LEU A CA 1
ATOM 660 C C . LEU A 1 86 ? 6.979 8.657 6.180 1.00 92.69 86 LEU A C 1
ATOM 662 O O . LEU A 1 86 ? 6.975 9.853 6.494 1.00 92.69 86 LEU A O 1
ATOM 666 N N . LEU A 1 87 ? 6.199 7.739 6.739 1.00 95.50 87 LEU A N 1
ATOM 667 C CA . LEU A 1 87 ? 5.265 8.000 7.826 1.00 95.50 87 LEU A CA 1
ATOM 668 C C . LEU A 1 87 ? 5.971 7.818 9.174 1.00 95.50 87 LEU A C 1
ATOM 670 O O . LEU A 1 87 ? 6.929 7.058 9.297 1.00 95.50 87 LEU A O 1
ATOM 674 N N . SER A 1 88 ? 5.560 8.584 10.175 1.00 96.31 88 SER A N 1
ATOM 675 C CA . SER A 1 88 ? 6.070 8.479 11.537 1.00 96.31 88 SER A CA 1
ATOM 676 C C . SER A 1 88 ? 5.387 7.338 12.294 1.00 96.31 88 SER A C 1
ATOM 678 O O . SER A 1 88 ? 4.262 6.964 11.948 1.00 96.31 88 SER A O 1
ATOM 680 N N . PRO A 1 89 ? 5.995 6.848 13.389 1.00 94.56 89 PRO A N 1
ATOM 681 C CA . PRO A 1 89 ? 5.334 5.891 14.268 1.00 94.56 89 PRO A CA 1
ATOM 682 C C . PRO A 1 89 ? 3.965 6.355 14.756 1.00 94.56 89 PRO A C 1
ATOM 684 O O . PRO A 1 89 ? 3.010 5.588 14.714 1.00 94.56 89 PRO A O 1
ATOM 687 N N . GLY A 1 90 ? 3.825 7.644 15.084 1.00 94.25 90 GLY A N 1
ATOM 688 C CA . GLY A 1 90 ? 2.547 8.216 15.514 1.00 94.25 90 GLY A CA 1
ATOM 689 C C . GLY A 1 90 ? 1.449 8.176 14.445 1.00 94.25 90 GLY A C 1
ATOM 690 O O . GLY A 1 90 ? 0.270 8.217 14.789 1.00 94.25 90 GLY A O 1
ATOM 691 N N . PHE A 1 91 ? 1.813 8.075 13.162 1.00 96.81 91 PHE A N 1
ATOM 692 C CA . PHE A 1 91 ? 0.859 7.792 12.093 1.00 96.81 91 PHE A CA 1
ATOM 693 C C . PHE A 1 91 ? 0.653 6.289 11.902 1.00 96.81 91 PHE A C 1
ATOM 695 O O . PHE A 1 91 ? -0.472 5.866 11.686 1.00 96.81 91 PHE A O 1
ATOM 702 N N . VAL A 1 92 ? 1.706 5.472 11.949 1.00 95.38 92 VAL A N 1
ATOM 703 C CA . VAL A 1 92 ? 1.613 4.041 11.618 1.00 95.38 92 VAL A CA 1
ATOM 704 C C . VAL A 1 92 ? 0.907 3.228 12.708 1.00 95.38 92 VAL A C 1
ATOM 706 O O . VAL A 1 92 ? 0.045 2.417 12.377 1.00 95.38 92 VAL A O 1
ATOM 709 N N . GLU A 1 93 ? 1.214 3.445 13.991 1.00 90.75 93 GLU A N 1
ATOM 710 C CA . GLU A 1 93 ? 0.709 2.611 15.102 1.00 90.75 93 GLU A CA 1
ATOM 711 C C . GLU A 1 93 ? -0.825 2.511 15.145 1.00 90.75 93 GLU A C 1
ATOM 713 O O . GLU A 1 93 ? -1.336 1.390 15.189 1.00 90.75 93 GLU A O 1
ATOM 718 N N . PRO A 1 94 ? -1.600 3.615 15.046 1.00 90.88 94 PRO A N 1
ATOM 719 C CA . PRO A 1 94 ? -3.064 3.542 15.094 1.00 90.88 94 PRO A CA 1
ATOM 720 C C . PRO A 1 94 ? -3.685 2.781 13.911 1.00 90.88 94 PRO A C 1
ATOM 722 O O . PRO A 1 94 ? -4.856 2.383 13.958 1.00 90.88 94 PRO A O 1
ATOM 725 N N . TRP A 1 95 ? -2.912 2.601 12.838 1.00 94.38 95 TRP A N 1
ATOM 726 C CA . TRP A 1 95 ? -3.329 1.949 11.604 1.00 94.38 95 TRP A CA 1
ATOM 727 C C . TRP A 1 95 ? -2.633 0.610 11.367 1.00 94.38 95 TRP A C 1
ATOM 729 O O . TRP A 1 95 ? -2.812 0.034 10.295 1.00 94.38 95 TRP A O 1
ATOM 739 N N . TYR A 1 96 ? -1.879 0.068 12.327 1.00 90.25 96 TYR A N 1
ATOM 740 C CA . TYR A 1 96 ? -1.284 -1.257 12.162 1.00 90.25 96 TYR A CA 1
ATOM 741 C C . TYR A 1 96 ? -2.373 -2.305 11.865 1.00 90.25 96 TYR A C 1
ATOM 743 O O . TYR A 1 96 ? -3.446 -2.314 12.469 1.00 90.25 96 TYR A O 1
ATOM 751 N N . GLY A 1 97 ? -2.140 -3.140 10.848 1.00 89.88 97 GLY A N 1
ATOM 752 C CA . GLY A 1 97 ? -3.141 -4.074 10.307 1.00 89.88 97 GLY A CA 1
ATOM 753 C C . GLY A 1 97 ? -4.253 -3.455 9.457 1.00 89.88 97 GLY A C 1
ATOM 754 O O . GLY A 1 97 ? -5.048 -4.186 8.872 1.00 89.88 97 GLY A O 1
ATOM 755 N N . ARG A 1 98 ? -4.285 -2.126 9.341 1.00 95.25 98 ARG A N 1
ATOM 756 C CA . ARG A 1 98 ? -5.241 -1.327 8.557 1.00 95.25 98 ARG A CA 1
ATOM 757 C C . ARG A 1 98 ? -4.543 -0.281 7.675 1.00 95.25 98 ARG A C 1
ATOM 759 O O . ARG A 1 98 ? -5.177 0.662 7.204 1.00 95.25 98 ARG A O 1
ATOM 766 N N . LEU A 1 99 ? -3.246 -0.461 7.435 1.00 97.94 99 LEU A N 1
ATOM 767 C CA . LEU A 1 99 ? -2.414 0.342 6.547 1.00 97.94 99 LEU A CA 1
ATOM 768 C C . LEU A 1 99 ? -1.644 -0.603 5.627 1.00 97.94 99 LEU A C 1
ATOM 770 O O . LEU A 1 99 ? -0.856 -1.425 6.099 1.00 97.94 99 LEU A O 1
ATOM 774 N N . LEU A 1 100 ? -1.899 -0.506 4.325 1.00 98.38 100 LEU A N 1
ATOM 775 C CA . LEU A 1 100 ? -1.254 -1.327 3.303 1.00 98.38 100 LEU A CA 1
ATOM 776 C C . LEU A 1 100 ? -0.380 -0.473 2.396 1.00 98.38 100 LEU A C 1
ATOM 778 O O . LEU A 1 100 ? -0.717 0.672 2.100 1.00 98.38 100 LEU A O 1
ATOM 782 N N . ASN A 1 101 ? 0.703 -1.066 1.910 1.00 98.12 101 ASN A N 1
ATOM 783 C CA . ASN A 1 101 ? 1.538 -0.502 0.861 1.00 98.12 101 ASN A CA 1
ATOM 784 C C . ASN A 1 101 ? 1.737 -1.521 -0.261 1.00 98.12 101 ASN A C 1
ATOM 786 O O . ASN A 1 101 ? 1.721 -2.731 -0.022 1.00 98.12 101 ASN A O 1
ATOM 790 N N . ILE A 1 102 ? 1.924 -1.013 -1.478 1.00 98.06 102 ILE A N 1
ATOM 791 C CA . ILE A 1 102 ? 2.398 -1.792 -2.617 1.00 98.06 102 ILE A CA 1
ATOM 792 C C . ILE A 1 102 ? 3.796 -1.308 -3.003 1.00 98.06 102 ILE A C 1
ATOM 794 O O . ILE A 1 102 ? 3.995 -0.123 -3.272 1.00 98.06 102 ILE A O 1
ATOM 798 N N . HIS A 1 103 ? 4.757 -2.227 -3.014 1.00 97.06 103 HIS A N 1
ATOM 799 C CA . HIS A 1 103 ? 6.159 -1.953 -3.318 1.00 97.06 103 HIS A CA 1
ATOM 800 C C . HIS A 1 103 ? 6.583 -2.702 -4.592 1.00 97.06 103 HIS A C 1
ATOM 802 O O . HIS A 1 103 ? 6.330 -3.906 -4.679 1.00 97.06 103 HIS A O 1
ATOM 808 N N . PRO A 1 104 ? 7.236 -2.049 -5.574 1.00 96.75 104 PRO A N 1
ATOM 809 C CA . PRO A 1 104 ? 7.465 -2.600 -6.913 1.00 96.75 104 PRO A CA 1
ATOM 810 C C . PRO A 1 104 ? 8.652 -3.583 -6.998 1.00 96.75 104 PRO A C 1
ATOM 812 O O . PRO A 1 104 ? 9.402 -3.567 -7.975 1.00 96.75 104 PRO A O 1
ATOM 815 N N . SER A 1 105 ? 8.841 -4.423 -5.975 1.00 96.56 105 SER A N 1
ATOM 816 C CA . SER A 1 105 ? 9.815 -5.523 -5.950 1.00 96.56 105 SER A CA 1
ATOM 817 C C . SER A 1 105 ? 9.242 -6.781 -5.286 1.00 96.56 105 SER A C 1
ATOM 819 O O . SER A 1 105 ? 8.149 -6.774 -4.712 1.00 96.56 105 SER A O 1
ATOM 821 N N . LEU A 1 106 ? 10.011 -7.870 -5.329 1.00 96.25 106 LEU A N 1
ATOM 822 C CA . LEU A 1 106 ? 9.810 -9.043 -4.480 1.00 96.25 106 LEU A CA 1
ATOM 823 C C . LEU A 1 106 ? 10.523 -8.820 -3.137 1.00 96.25 106 LEU A C 1
ATOM 825 O O . LEU A 1 106 ? 11.681 -9.190 -2.986 1.00 96.25 106 LEU A O 1
ATOM 829 N N . LEU A 1 107 ? 9.847 -8.204 -2.161 1.00 94.56 107 LEU A N 1
ATOM 830 C CA . LEU A 1 107 ? 10.406 -8.028 -0.815 1.00 94.56 107 LEU A CA 1
ATOM 831 C C . LEU A 1 107 ? 10.861 -9.378 -0.220 1.00 94.56 107 LEU A C 1
ATOM 833 O O . LEU A 1 107 ? 10.173 -10.387 -0.427 1.00 94.56 107 LEU A O 1
ATOM 837 N N . PRO A 1 108 ? 11.981 -9.410 0.529 1.00 94.00 108 PRO A N 1
ATOM 838 C CA . PRO A 1 108 ? 12.736 -8.266 1.071 1.00 94.00 108 PRO A CA 1
ATOM 839 C C . PRO A 1 108 ? 13.725 -7.595 0.097 1.00 94.00 108 PRO A C 1
ATOM 841 O O . PRO A 1 108 ? 14.437 -6.671 0.493 1.00 94.00 108 PRO A O 1
ATOM 844 N N . ASP A 1 109 ? 13.782 -8.022 -1.164 1.00 93.06 109 ASP A N 1
ATOM 845 C CA . ASP A 1 109 ? 14.770 -7.517 -2.113 1.00 93.06 109 ASP A CA 1
ATOM 846 C C . ASP A 1 109 ? 14.418 -6.110 -2.623 1.00 93.06 109 ASP A C 1
ATOM 848 O O . ASP A 1 109 ? 13.252 -5.738 -2.764 1.00 93.06 109 ASP A O 1
ATOM 852 N N . TYR A 1 110 ? 15.442 -5.319 -2.957 1.00 93.19 110 TYR A N 1
ATOM 853 C CA . TYR A 1 110 ? 15.317 -4.001 -3.596 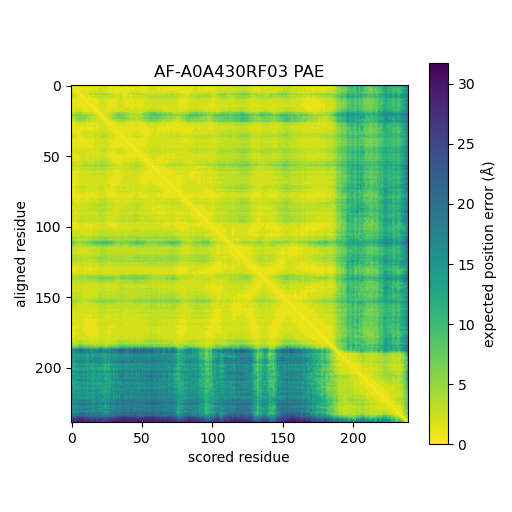1.00 93.19 110 TYR A CA 1
ATOM 854 C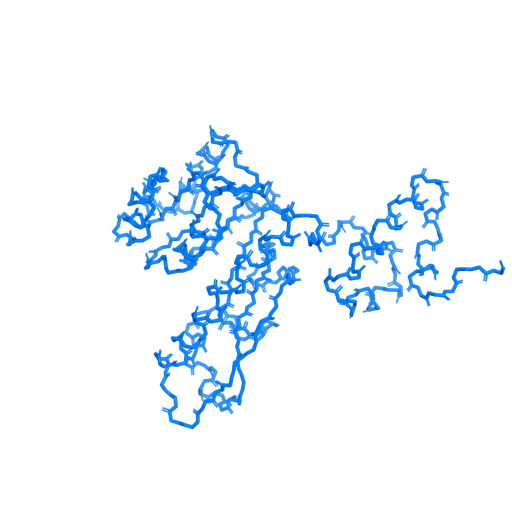 C . TYR A 1 110 ? 14.416 -2.988 -2.852 1.00 93.19 110 TYR A C 1
ATOM 856 O O . TYR A 1 110 ? 13.516 -2.383 -3.436 1.00 93.19 110 TYR A O 1
ATOM 864 N N . LEU A 1 111 ? 14.705 -2.726 -1.572 1.00 90.19 111 LEU A N 1
ATOM 865 C CA . LEU A 1 111 ? 14.053 -1.669 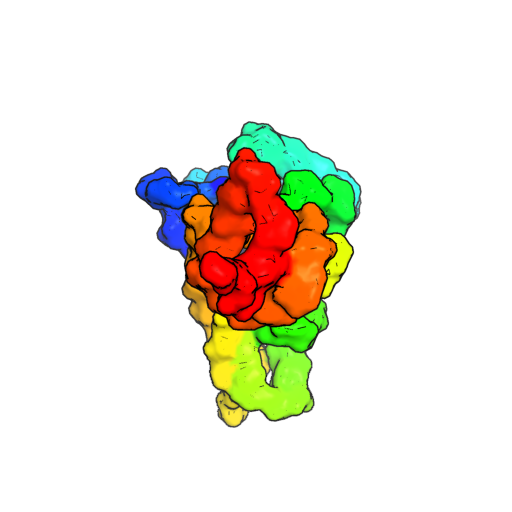-0.775 1.00 90.19 111 LEU A CA 1
ATOM 866 C C . LEU A 1 111 ? 14.330 -0.264 -1.330 1.00 90.19 111 LEU A C 1
ATOM 868 O O . LEU A 1 111 ? 15.426 -0.009 -1.837 1.00 90.19 111 LEU A O 1
ATOM 872 N N . GLY A 1 112 ? 13.386 0.668 -1.192 1.00 84.25 112 GLY A N 1
ATOM 873 C CA . GLY A 1 112 ? 13.572 2.073 -1.574 1.00 84.25 112 GLY A CA 1
ATOM 874 C C . GLY A 1 112 ? 13.425 2.370 -3.070 1.00 84.25 112 GLY A C 1
ATOM 875 O O . GLY A 1 112 ? 12.688 1.704 -3.787 1.00 84.25 112 GLY A O 1
ATOM 876 N N . LEU A 1 113 ? 14.085 3.427 -3.550 1.00 87.75 113 LEU A N 1
ATOM 877 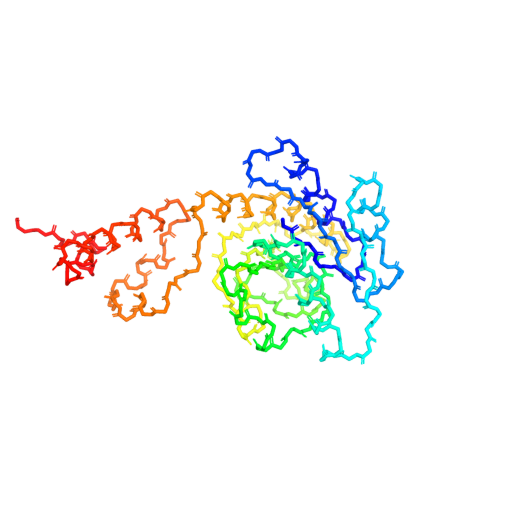C CA . LEU A 1 113 ? 13.818 4.020 -4.869 1.00 87.75 113 LEU A CA 1
ATOM 878 C C . LEU A 1 113 ? 14.525 3.296 -6.030 1.00 87.75 113 LEU A C 1
ATOM 880 O O . LEU A 1 113 ? 15.408 2.461 -5.833 1.00 87.75 113 LEU A O 1
ATOM 884 N N . HIS A 1 114 ? 14.133 3.634 -7.263 1.00 91.88 114 HIS A N 1
ATOM 885 C CA . HIS A 1 114 ? 14.752 3.156 -8.513 1.00 91.88 114 HIS A CA 1
ATOM 886 C C . HIS A 1 114 ? 14.880 1.627 -8.610 1.00 91.88 114 HIS A C 1
ATOM 888 O O . HIS A 1 114 ? 15.869 1.104 -9.123 1.00 91.88 114 HIS A O 1
ATOM 894 N N . VAL A 1 115 ? 13.872 0.910 -8.106 1.00 94.44 115 VAL A N 1
ATOM 895 C CA . VAL A 1 115 ? 13.851 -0.556 -8.032 1.00 94.44 115 VAL A CA 1
ATOM 896 C C . VAL A 1 115 ? 14.142 -1.200 -9.386 1.00 94.44 115 VAL A C 1
ATOM 898 O O . VAL A 1 115 ? 15.085 -1.973 -9.495 1.00 94.44 115 VAL A O 1
ATOM 901 N N . HIS A 1 116 ? 13.407 -0.826 -10.436 1.00 97.25 116 HIS A N 1
ATOM 902 C CA . HIS A 1 116 ? 13.543 -1.447 -11.759 1.00 97.25 116 HIS A CA 1
ATOM 903 C C . HIS A 1 116 ? 14.940 -1.290 -12.360 1.00 97.25 116 HIS A C 1
ATOM 905 O O . HIS A 1 116 ? 15.449 -2.215 -12.982 1.00 97.25 116 HIS A O 1
ATOM 911 N N . ARG A 1 117 ? 15.585 -0.139 -12.136 1.00 97.31 117 ARG A N 1
ATOM 912 C CA . ARG A 1 117 ? 16.964 0.087 -12.574 1.00 97.31 117 ARG A CA 1
ATOM 913 C C . ARG A 1 117 ? 17.922 -0.866 -11.861 1.00 97.31 117 ARG A C 1
ATOM 915 O O . ARG A 1 117 ? 18.707 -1.528 -12.526 1.00 97.31 117 ARG A O 1
ATOM 922 N N . ARG A 1 118 ? 17.814 -0.970 -10.533 1.00 97.56 118 ARG A N 1
ATOM 923 C CA . ARG A 1 118 ? 18.675 -1.850 -9.728 1.00 97.56 118 ARG A CA 1
ATOM 924 C C . ARG A 1 118 ? 18.477 -3.329 -10.062 1.00 97.56 118 ARG A C 1
ATOM 926 O O . ARG A 1 118 ? 19.457 -4.054 -10.135 1.00 97.56 118 ARG A O 1
ATOM 933 N N . VAL A 1 119 ? 17.238 -3.752 -10.316 1.00 97.56 119 VAL A N 1
ATOM 934 C CA . VAL A 1 119 ? 16.910 -5.115 -10.776 1.00 97.56 119 VAL A CA 1
ATOM 935 C C . VAL A 1 119 ? 17.620 -5.436 -12.097 1.00 97.56 119 VAL A C 1
ATOM 937 O O . VAL A 1 119 ? 18.207 -6.506 -12.238 1.00 97.56 119 VAL A O 1
ATOM 940 N N . LEU A 1 120 ? 17.599 -4.506 -13.059 1.00 97.75 120 LEU A N 1
ATOM 941 C CA . LEU A 1 120 ? 18.273 -4.685 -14.350 1.00 97.75 120 LEU A CA 1
ATOM 942 C C . LEU A 1 120 ? 19.800 -4.683 -14.210 1.00 97.75 120 LEU A C 1
ATOM 944 O O . LEU A 1 120 ? 20.466 -5.527 -14.801 1.00 97.75 120 LEU A O 1
ATOM 948 N N . GLU A 1 121 ? 20.354 -3.766 -13.413 1.00 97.19 121 GLU A N 1
ATOM 949 C CA . GLU A 1 121 ? 21.798 -3.674 -13.149 1.00 97.19 121 GLU A CA 1
ATOM 950 C C . GLU A 1 121 ? 22.344 -4.930 -12.451 1.00 97.19 121 GLU A C 1
ATOM 952 O O . GLU A 1 121 ? 23.470 -5.341 -12.723 1.00 97.19 121 GLU A O 1
ATOM 957 N N . ALA A 1 122 ? 21.538 -5.571 -11.602 1.00 97.31 122 ALA A N 1
ATOM 958 C CA . ALA A 1 122 ? 21.877 -6.834 -10.951 1.00 97.31 122 ALA A CA 1
ATOM 959 C C . ALA A 1 122 ? 21.757 -8.064 -11.874 1.00 97.31 122 ALA A C 1
ATOM 961 O O . ALA A 1 122 ? 22.188 -9.153 -11.500 1.00 97.31 122 ALA A O 1
ATOM 962 N N . GLY A 1 123 ? 21.201 -7.912 -13.082 1.00 96.75 123 GLY A N 1
ATOM 963 C CA . GLY A 1 123 ? 21.042 -9.013 -14.034 1.00 96.75 123 GLY A CA 1
ATOM 964 C C . GLY A 1 123 ? 19.983 -10.040 -13.622 1.00 96.75 123 GLY A C 1
ATOM 965 O O . GLY A 1 123 ? 20.080 -11.210 -14.006 1.00 96.75 123 GLY A O 1
ATOM 966 N N . GLU A 1 124 ? 18.983 -9.621 -12.842 1.00 97.81 124 GLU A N 1
ATOM 967 C CA . GLU A 1 124 ? 17.896 -10.494 -12.401 1.00 97.81 124 GLU A CA 1
ATOM 968 C C . GLU A 1 124 ? 17.097 -11.045 -13.582 1.00 97.81 124 GLU A C 1
ATOM 970 O O . GLU A 1 124 ? 16.874 -10.367 -14.586 1.00 97.81 124 GLU A O 1
ATOM 975 N N . ARG A 1 125 ? 16.606 -12.279 -13.444 1.00 97.44 125 ARG A N 1
ATOM 976 C CA . ARG A 1 125 ? 15.725 -12.911 -14.447 1.00 97.44 125 ARG A CA 1
ATOM 977 C C . ARG A 1 125 ? 14.244 -12.729 -14.136 1.00 97.44 125 ARG A C 1
ATOM 979 O O . ARG A 1 125 ? 13.391 -12.943 -14.997 1.00 97.44 125 ARG A O 1
ATOM 986 N N . GLU A 1 126 ? 13.932 -12.343 -12.907 1.00 97.69 126 GLU A N 1
ATOM 987 C CA . GLU A 1 126 ? 12.576 -12.164 -12.416 1.00 97.69 126 GLU A CA 1
ATOM 988 C C . GLU A 1 126 ? 12.528 -10.981 -11.449 1.00 97.69 126 GLU A C 1
ATOM 990 O O . GLU A 1 126 ? 13.480 -10.691 -10.733 1.00 97.69 126 GLU A O 1
ATOM 995 N N . THR A 1 127 ? 11.399 -10.288 -11.431 1.00 98.19 127 THR A N 1
ATOM 996 C CA . THR A 1 127 ? 11.068 -9.300 -10.406 1.00 98.19 127 THR A CA 1
ATOM 997 C C . THR A 1 127 ? 9.572 -9.364 -10.130 1.00 98.19 127 THR A C 1
ATOM 999 O O . THR A 1 127 ? 8.900 -10.324 -10.509 1.00 98.19 127 THR A O 1
ATOM 1002 N N . GLY A 1 128 ? 9.008 -8.373 -9.456 1.00 97.88 128 GLY A N 1
ATOM 1003 C CA . GLY A 1 128 ? 7.609 -8.426 -9.092 1.00 97.88 128 GLY A CA 1
ATOM 1004 C C . GLY A 1 128 ? 7.125 -7.204 -8.354 1.00 97.88 128 GLY A C 1
ATOM 1005 O O . GLY A 1 128 ? 7.713 -6.134 -8.433 1.00 97.88 128 GLY A O 1
ATOM 1006 N N . SER A 1 129 ? 6.030 -7.397 -7.637 1.00 98.19 129 SER A N 1
ATOM 1007 C CA . SER A 1 129 ? 5.508 -6.419 -6.696 1.00 98.19 129 SER A CA 1
ATOM 1008 C C . SER A 1 129 ? 4.986 -7.135 -5.459 1.00 98.19 129 SER A C 1
ATOM 1010 O O . SER A 1 129 ? 4.543 -8.290 -5.530 1.00 98.19 129 SER A O 1
ATOM 1012 N N . THR A 1 130 ? 5.048 -6.444 -4.329 1.00 98.25 130 THR A N 1
ATOM 1013 C CA . THR A 1 130 ? 4.652 -6.944 -3.018 1.00 98.25 130 THR A CA 1
ATOM 1014 C C . THR A 1 130 ? 3.628 -6.012 -2.399 1.00 98.25 130 THR A C 1
ATOM 1016 O O . THR A 1 130 ? 3.887 -4.825 -2.242 1.00 98.25 130 THR A O 1
ATOM 1019 N N . VAL A 1 131 ? 2.485 -6.558 -1.984 1.00 98.38 131 VAL A N 1
ATOM 1020 C CA . VAL A 1 131 ? 1.553 -5.866 -1.089 1.00 98.38 131 VAL A CA 1
ATOM 1021 C C . VAL A 1 131 ? 1.801 -6.353 0.330 1.00 98.38 131 VAL A C 1
ATOM 1023 O O . VAL A 1 131 ? 1.782 -7.562 0.578 1.00 98.38 131 VAL A O 1
ATOM 1026 N N . HIS A 1 132 ? 2.001 -5.430 1.262 1.00 96.19 132 HIS A N 1
ATOM 1027 C CA . HIS A 1 132 ? 2.300 -5.742 2.657 1.00 96.19 132 HIS A CA 1
ATOM 1028 C C . HIS A 1 132 ? 1.595 -4.776 3.613 1.00 96.19 132 HIS A C 1
ATOM 1030 O O . HIS A 1 132 ? 1.192 -3.675 3.230 1.00 96.19 132 HIS A O 1
ATOM 1036 N N . PHE A 1 133 ? 1.439 -5.203 4.866 1.00 96.38 133 PHE A N 1
ATOM 1037 C CA . PHE A 1 133 ? 1.078 -4.294 5.949 1.00 96.38 133 PHE A CA 1
ATOM 1038 C C . PHE A 1 133 ? 2.246 -3.352 6.232 1.00 96.38 133 PHE A C 1
ATOM 1040 O O . PHE A 1 133 ? 3.403 -3.764 6.176 1.00 96.38 133 PHE A O 1
ATOM 1047 N N . VAL A 1 134 ? 1.949 -2.095 6.537 1.00 95.62 134 VAL A N 1
ATOM 1048 C CA . VAL A 1 134 ? 2.966 -1.125 6.951 1.00 95.62 134 VAL A CA 1
ATOM 1049 C C . VAL A 1 134 ? 3.200 -1.259 8.452 1.00 95.62 134 VAL A C 1
ATOM 1051 O O . VAL A 1 134 ? 2.251 -1.282 9.238 1.00 95.62 134 VAL A O 1
ATOM 1054 N N . ASP A 1 135 ? 4.467 -1.351 8.835 1.00 91.62 135 ASP A N 1
ATOM 1055 C CA . ASP A 1 135 ? 4.948 -1.333 10.212 1.00 91.62 135 ASP A CA 1
ATOM 1056 C C . ASP A 1 135 ? 5.944 -0.173 10.407 1.00 91.62 135 ASP A C 1
ATOM 1058 O O . ASP A 1 135 ? 6.003 0.755 9.600 1.00 91.62 135 ASP A O 1
ATOM 1062 N N . GLN A 1 136 ? 6.692 -0.187 11.512 1.00 88.44 136 GLN A N 1
ATOM 1063 C CA . GLN A 1 136 ? 7.631 0.889 11.849 1.00 88.44 136 GLN A CA 1
ATOM 1064 C C . GLN A 1 136 ? 8.898 0.911 10.993 1.00 88.44 136 GLN A C 1
ATOM 1066 O O . GLN A 1 136 ? 9.648 1.890 11.035 1.00 88.44 136 GLN A O 1
ATOM 1071 N N . GLY A 1 137 ? 9.172 -0.166 10.260 1.00 87.06 137 GLY A N 1
ATOM 1072 C CA . GLY A 1 137 ? 10.313 -0.234 9.366 1.00 87.06 137 GLY A CA 1
ATOM 1073 C C . GLY A 1 137 ? 9.949 0.166 7.940 1.00 87.06 137 GLY A C 1
ATOM 1074 O O . GLY A 1 137 ? 8.795 0.399 7.579 1.00 87.06 137 GLY A O 1
ATOM 1075 N N . MET A 1 138 ? 10.979 0.281 7.106 1.00 87.88 138 MET A N 1
ATOM 1076 C CA . MET A 1 138 ? 10.813 0.595 5.692 1.00 87.88 138 MET A CA 1
ATOM 1077 C C . MET A 1 138 ? 10.600 -0.700 4.910 1.00 87.88 138 MET A C 1
ATOM 1079 O O . MET A 1 138 ? 11.543 -1.465 4.727 1.00 87.88 138 MET A O 1
ATOM 1083 N N . ASP A 1 139 ? 9.363 -0.925 4.466 1.00 89.06 139 ASP A N 1
ATOM 1084 C CA . ASP A 1 139 ? 8.950 -2.099 3.687 1.00 89.06 139 ASP A CA 1
ATOM 1085 C C . ASP A 1 139 ? 9.256 -3.447 4.383 1.00 89.06 139 ASP A C 1
ATOM 1087 O O . ASP A 1 139 ? 9.560 -4.449 3.738 1.00 89.06 139 ASP A O 1
ATOM 1091 N N . THR A 1 140 ? 9.174 -3.484 5.721 1.00 89.88 140 THR A N 1
ATOM 1092 C CA . THR A 1 140 ? 9.461 -4.684 6.535 1.00 89.88 140 THR A CA 1
ATOM 1093 C C . THR A 1 140 ? 8.225 -5.424 7.026 1.00 89.88 140 THR A C 1
ATOM 1095 O O . THR A 1 140 ? 8.333 -6.555 7.508 1.00 89.88 140 THR A O 1
ATOM 1098 N N . GLY A 1 141 ? 7.053 -4.801 6.924 1.00 90.25 141 GLY A N 1
ATOM 1099 C CA . GLY A 1 141 ? 5.850 -5.363 7.511 1.00 90.25 141 GLY A CA 1
ATOM 1100 C C . GLY A 1 141 ? 5.359 -6.646 6.822 1.00 90.25 141 GLY A C 1
ATOM 1101 O O . GLY A 1 141 ? 5.781 -6.989 5.713 1.00 90.25 141 GLY A O 1
ATOM 1102 N N . PRO A 1 142 ? 4.453 -7.395 7.478 1.00 90.25 142 PRO A N 1
ATOM 1103 C CA . PRO A 1 142 ? 4.015 -8.700 6.999 1.00 90.25 142 PRO A CA 1
ATOM 1104 C C . PRO A 1 142 ? 3.435 -8.659 5.577 1.00 90.25 142 PRO A C 1
ATOM 1106 O O . PRO A 1 142 ? 2.509 -7.901 5.278 1.00 90.25 142 PRO A O 1
ATOM 1109 N N . ILE A 1 143 ? 3.956 -9.526 4.709 1.00 92.62 143 ILE A N 1
ATOM 1110 C CA . ILE A 1 143 ? 3.523 -9.653 3.314 1.00 92.62 143 ILE A CA 1
ATOM 1111 C C . ILE A 1 143 ? 2.105 -10.236 3.242 1.00 92.62 143 ILE A C 1
ATOM 1113 O O . ILE A 1 143 ? 1.818 -11.285 3.823 1.00 92.62 143 ILE A O 1
ATOM 1117 N N . VAL A 1 144 ? 1.234 -9.578 2.471 1.00 92.62 144 VAL A N 1
ATOM 1118 C CA . VAL A 1 144 ? -0.124 -10.042 2.147 1.00 92.62 144 VAL A CA 1
ATOM 1119 C C . VAL A 1 144 ? -0.104 -10.890 0.878 1.00 92.62 144 VAL A C 1
ATOM 1121 O O . VAL A 1 144 ? -0.600 -12.016 0.871 1.00 92.62 144 VAL A O 1
ATOM 1124 N N . LEU A 1 145 ? 0.465 -10.350 -0.204 1.00 94.69 145 LEU A N 1
ATOM 1125 C CA . LEU A 1 145 ? 0.580 -11.018 -1.500 1.00 94.69 145 LEU A CA 1
ATOM 1126 C C . LEU A 1 145 ? 1.820 -10.543 -2.255 1.00 94.69 145 LEU A C 1
ATOM 1128 O O . LEU A 1 145 ? 2.188 -9.374 -2.189 1.00 94.69 145 LEU A O 1
ATOM 1132 N N . GLN A 1 146 ? 2.388 -11.442 -3.056 1.00 97.19 146 GLN A N 1
ATOM 1133 C CA . GLN A 1 146 ? 3.416 -11.131 -4.044 1.00 97.19 146 GLN A CA 1
ATOM 1134 C C . GLN A 1 146 ? 2.998 -11.646 -5.413 1.00 97.19 146 GLN A C 1
ATOM 1136 O O . GLN A 1 146 ? 2.344 -12.685 -5.533 1.00 97.19 146 GLN A O 1
ATOM 1141 N N . GLY A 1 147 ? 3.390 -10.915 -6.447 1.00 96.62 147 GLY A N 1
ATOM 1142 C CA . GLY A 1 147 ? 3.296 -11.356 -7.829 1.00 96.62 147 GLY A CA 1
ATOM 1143 C C . GLY A 1 147 ? 4.655 -11.252 -8.499 1.00 96.62 147 GLY A C 1
ATOM 1144 O O . GLY A 1 147 ? 5.432 -10.363 -8.165 1.00 96.62 147 GLY A O 1
ATOM 1145 N N . ARG A 1 148 ? 4.924 -12.148 -9.447 1.00 98.31 148 ARG A N 1
ATOM 1146 C CA . ARG A 1 148 ? 6.191 -12.243 -10.176 1.00 98.31 148 ARG A CA 1
ATOM 1147 C C . ARG A 1 148 ? 5.984 -11.929 -11.655 1.00 98.31 148 ARG A C 1
ATOM 1149 O O . ARG A 1 148 ? 4.930 -12.244 -12.211 1.00 98.31 148 ARG A O 1
ATOM 1156 N N . VAL A 1 149 ? 6.980 -11.313 -12.283 1.00 98.25 149 VAL A N 1
ATOM 1157 C CA . VAL A 1 149 ? 7.056 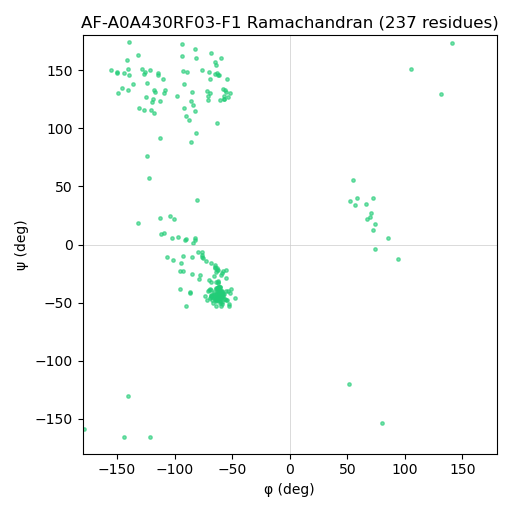-11.053 -13.726 1.00 98.25 149 VAL A CA 1
ATOM 1158 C C . VAL A 1 149 ? 8.482 -11.301 -14.224 1.00 98.25 149 VAL A C 1
ATOM 1160 O O . VAL A 1 149 ? 9.437 -11.004 -13.504 1.00 98.25 149 VAL A O 1
ATOM 1163 N N . PRO A 1 150 ? 8.658 -11.803 -15.458 1.00 98.38 150 PRO A N 1
ATOM 1164 C CA . PRO A 1 150 ? 9.988 -12.001 -16.013 1.00 98.38 150 PRO A CA 1
ATOM 1165 C C . PRO A 1 150 ? 10.662 -10.661 -16.334 1.00 98.38 150 PRO A C 1
ATOM 1167 O O . PRO A 1 150 ? 10.004 -9.693 -16.744 1.00 98.38 150 PRO A O 1
ATOM 1170 N N . VAL A 1 151 ? 11.987 -10.649 -16.204 1.00 98.44 151 VAL A N 1
ATOM 1171 C CA . VAL A 1 151 ? 12.868 -9.637 -16.795 1.00 98.44 151 VAL A CA 1
ATOM 1172 C C . VAL A 1 151 ? 13.303 -10.169 -18.158 1.00 98.44 151 VAL A C 1
ATOM 1174 O O . VAL A 1 151 ? 13.891 -11.246 -18.259 1.00 98.44 151 VAL A O 1
ATOM 1177 N N . LEU A 1 152 ? 12.938 -9.461 -19.223 1.00 98.19 152 LEU A N 1
ATOM 1178 C CA . LEU A 1 152 ? 13.181 -9.895 -20.594 1.00 98.19 152 LEU A CA 1
ATOM 1179 C C . LEU A 1 152 ? 14.510 -9.334 -21.116 1.00 98.19 152 LEU A C 1
ATOM 1181 O O . LEU A 1 152 ? 14.896 -8.220 -20.751 1.00 98.19 152 LEU A O 1
ATOM 1185 N N . PRO A 1 153 ? 15.201 -10.059 -22.017 1.00 97.19 153 PRO A N 1
ATOM 1186 C CA . PRO A 1 153 ? 16.354 -9.509 -22.716 1.00 97.19 153 PRO A CA 1
ATOM 1187 C C . PRO A 1 153 ? 16.005 -8.182 -23.403 1.00 97.19 153 PRO A C 1
ATOM 1189 O O . PRO A 1 153 ? 15.050 -8.112 -24.175 1.00 97.19 153 PRO A O 1
ATOM 1192 N N . GLY A 1 154 ? 16.790 -7.139 -23.125 1.00 96.81 154 GLY A N 1
ATOM 1193 C CA . GLY A 1 154 ? 16.596 -5.803 -23.696 1.00 96.81 154 GLY A CA 1
ATOM 1194 C C . GLY A 1 154 ? 15.602 -4.905 -22.952 1.00 96.81 154 GLY A C 1
ATOM 1195 O O . GLY A 1 154 ? 15.328 -3.808 -23.436 1.00 96.81 154 GLY A O 1
ATOM 1196 N N . ASP A 1 155 ? 15.078 -5.323 -21.796 1.00 98.25 155 ASP A N 1
ATOM 1197 C CA . ASP A 1 155 ? 14.265 -4.443 -20.955 1.00 98.25 155 ASP A CA 1
ATOM 1198 C C . ASP A 1 155 ? 15.034 -3.173 -20.550 1.00 98.25 155 ASP A C 1
ATOM 1200 O O . ASP A 1 155 ? 16.170 -3.216 -20.076 1.00 98.25 155 ASP A O 1
ATOM 1204 N N . THR A 1 156 ? 14.363 -2.030 -20.676 1.00 98.50 156 THR A N 1
ATOM 1205 C CA . THR A 1 156 ? 14.722 -0.774 -20.004 1.00 98.50 156 THR A CA 1
ATOM 1206 C C . THR A 1 156 ? 13.953 -0.640 -18.683 1.00 98.50 156 THR A C 1
ATOM 1208 O O . THR A 1 156 ? 12.901 -1.284 -18.530 1.00 98.50 156 THR A O 1
ATOM 1211 N N . PRO A 1 157 ? 14.387 0.230 -17.744 1.00 98.06 157 PRO A N 1
ATOM 1212 C CA . PRO A 1 157 ? 13.647 0.486 -16.509 1.00 98.06 157 PRO A CA 1
ATOM 1213 C C . PRO A 1 157 ? 12.170 0.818 -16.750 1.00 98.06 157 PRO A C 1
ATOM 1215 O O . PRO A 1 157 ? 11.314 0.322 -16.030 1.00 98.06 157 PRO A O 1
ATOM 1218 N N . GLU A 1 158 ? 11.854 1.576 -17.801 1.00 97.94 158 GLU A N 1
ATOM 1219 C CA . GLU A 1 158 ? 10.491 1.989 -18.149 1.00 97.94 158 GLU A CA 1
ATOM 1220 C C . GLU A 1 158 ? 9.651 0.819 -18.677 1.00 97.94 158 GLU A C 1
ATOM 1222 O O . GLU A 1 158 ? 8.459 0.716 -18.378 1.00 97.94 158 GLU A O 1
ATOM 1227 N N . THR A 1 159 ? 10.240 -0.064 -19.489 1.00 98.31 159 THR A N 1
ATOM 1228 C CA . THR A 1 159 ? 9.531 -1.255 -19.990 1.00 98.31 159 THR A CA 1
ATOM 1229 C C . THR A 1 159 ? 9.251 -2.255 -18.870 1.00 98.31 159 THR A C 1
ATOM 1231 O O . THR A 1 159 ? 8.140 -2.788 -18.796 1.00 98.31 159 THR A O 1
ATOM 1234 N N . LEU A 1 160 ? 10.207 -2.433 -17.952 1.00 98.50 160 LEU A N 1
ATOM 1235 C CA . LEU A 1 160 ? 10.047 -3.275 -16.774 1.00 98.50 160 LEU A CA 1
ATOM 1236 C C . LEU A 1 160 ? 9.033 -2.671 -15.793 1.00 98.50 160 LEU A C 1
ATOM 1238 O O . LEU A 1 160 ? 8.129 -3.377 -15.349 1.00 98.50 160 LEU A O 1
ATOM 1242 N N . GLU A 1 161 ? 9.108 -1.361 -15.533 1.00 97.44 161 GLU A N 1
ATOM 1243 C CA . GLU A 1 161 ? 8.138 -0.621 -14.714 1.00 97.44 161 GLU A CA 1
ATOM 1244 C C . GLU A 1 161 ? 6.717 -0.813 -15.245 1.00 97.44 161 GLU A C 1
ATOM 1246 O O . GLU A 1 161 ? 5.814 -1.149 -14.486 1.00 97.44 161 GLU A O 1
ATOM 1251 N N . ARG A 1 162 ? 6.493 -0.666 -16.558 1.00 97.88 162 ARG A N 1
ATOM 1252 C CA . ARG A 1 162 ? 5.165 -0.881 -17.162 1.00 97.88 162 ARG A CA 1
ATOM 1253 C C . ARG A 1 162 ? 4.642 -2.295 -16.922 1.00 97.88 162 ARG A C 1
ATOM 1255 O O . ARG A 1 162 ? 3.449 -2.461 -16.661 1.00 97.88 162 ARG A O 1
ATOM 1262 N N . ARG A 1 163 ? 5.512 -3.306 -17.009 1.00 98.19 163 ARG A N 1
ATOM 1263 C CA . ARG A 1 163 ? 5.142 -4.706 -16.761 1.00 98.19 163 ARG A CA 1
ATOM 1264 C C . ARG A 1 163 ? 4.798 -4.942 -15.293 1.00 98.19 163 ARG A C 1
ATOM 1266 O O . ARG A 1 163 ? 3.790 -5.589 -15.013 1.00 98.19 163 ARG A O 1
ATOM 1273 N N . VAL A 1 164 ? 5.588 -4.388 -14.373 1.00 98.25 164 VAL A N 1
ATOM 1274 C CA . VAL A 1 164 ? 5.312 -4.454 -12.933 1.00 98.25 164 VAL A CA 1
ATOM 1275 C C . VAL A 1 164 ? 4.020 -3.706 -12.602 1.00 98.25 164 VAL A C 1
ATOM 1277 O O . VAL A 1 164 ? 3.144 -4.291 -11.983 1.00 98.25 164 VAL A O 1
ATOM 1280 N N . LEU A 1 165 ? 3.808 -2.489 -13.108 1.00 97.56 165 LEU A N 1
ATOM 1281 C CA . LEU A 1 165 ? 2.568 -1.725 -12.909 1.00 97.56 165 LEU A CA 1
ATOM 1282 C C . LEU A 1 165 ? 1.318 -2.502 -13.348 1.00 97.56 165 LEU A C 1
ATOM 1284 O O . LEU A 1 165 ? 0.298 -2.472 -12.664 1.00 97.56 165 LEU A O 1
ATOM 1288 N N . PHE A 1 166 ? 1.383 -3.230 -14.465 1.00 97.94 166 PHE A N 1
ATOM 1289 C CA . PHE A 1 166 ? 0.271 -4.075 -14.903 1.00 97.94 166 PHE A CA 1
ATOM 1290 C C . PHE A 1 166 ? -0.033 -5.213 -13.918 1.00 97.94 166 PHE A C 1
ATOM 1292 O O . PHE A 1 166 ? -1.198 -5.552 -13.689 1.00 97.94 166 PHE A O 1
ATOM 1299 N N . LEU A 1 167 ? 1.007 -5.802 -13.320 1.00 98.38 167 LEU A N 1
ATOM 1300 C CA . LEU A 1 167 ? 0.850 -6.758 -12.229 1.00 98.38 167 LEU A CA 1
ATOM 1301 C C . LEU A 1 167 ? 0.226 -6.078 -10.999 1.00 98.38 167 LEU A C 1
ATOM 1303 O O . LEU A 1 167 ? -0.717 -6.623 -10.425 1.00 98.38 167 LEU A O 1
ATOM 1307 N N . GLU A 1 168 ? 0.703 -4.893 -10.617 1.00 98.50 168 GLU A N 1
ATOM 1308 C CA . GLU A 1 168 ? 0.224 -4.141 -9.450 1.00 98.50 168 GLU A CA 1
ATOM 1309 C C . GLU A 1 168 ? -1.273 -3.841 -9.507 1.00 98.50 168 GLU A C 1
ATOM 1311 O O . GLU A 1 168 ? -1.983 -4.071 -8.525 1.00 98.50 168 GLU A O 1
ATOM 1316 N N . HIS A 1 169 ? -1.781 -3.443 -10.679 1.00 98.50 169 HIS A N 1
ATOM 1317 C CA . HIS A 1 169 ? -3.207 -3.154 -10.893 1.00 98.50 169 HIS A CA 1
ATOM 1318 C C . HIS A 1 169 ? -4.112 -4.352 -10.592 1.00 98.50 169 HIS A C 1
ATOM 1320 O O . HIS A 1 169 ? -5.281 -4.180 -10.261 1.00 98.50 169 HIS A O 1
ATOM 1326 N N . ARG A 1 170 ? -3.583 -5.576 -10.675 1.00 98.06 170 ARG A N 1
ATOM 1327 C CA . ARG A 1 170 ? -4.301 -6.810 -10.322 1.00 98.06 170 ARG A CA 1
ATOM 1328 C C . ARG A 1 170 ? -4.001 -7.252 -8.894 1.00 98.06 170 ARG A C 1
ATOM 1330 O O . ARG A 1 170 ? -4.885 -7.759 -8.201 1.00 98.06 170 ARG A O 1
ATOM 1337 N N . LEU A 1 171 ? -2.750 -7.093 -8.470 1.00 98.06 171 LEU A N 1
ATOM 1338 C CA . LEU A 1 171 ? -2.255 -7.556 -7.181 1.00 98.06 171 LEU A CA 1
ATOM 1339 C C . LEU A 1 171 ? -2.859 -6.747 -6.031 1.00 98.06 171 LEU A C 1
ATOM 1341 O O . LEU A 1 171 ? -3.344 -7.341 -5.066 1.00 98.06 171 LEU A O 1
ATOM 1345 N N . TYR A 1 172 ? -2.889 -5.416 -6.154 1.00 98.56 172 TYR A N 1
ATOM 1346 C CA . TYR A 1 172 ? -3.323 -4.548 -5.064 1.00 98.56 172 TYR A CA 1
ATOM 1347 C C . TYR A 1 172 ? -4.796 -4.757 -4.704 1.00 98.56 172 TYR A C 1
ATOM 1349 O O . TYR A 1 172 ? -5.077 -5.090 -3.550 1.00 98.56 172 TYR A O 1
ATOM 1357 N N . PRO A 1 173 ? -5.757 -4.694 -5.651 1.00 98.06 173 PRO A N 1
ATOM 1358 C CA . PRO A 1 173 ? -7.158 -4.893 -5.295 1.00 98.06 173 PRO A CA 1
ATOM 1359 C C . PRO A 1 173 ? -7.443 -6.290 -4.734 1.00 98.06 173 PRO A C 1
ATOM 1361 O O . PRO A 1 173 ? -8.292 -6.456 -3.856 1.00 98.06 173 PRO A O 1
ATOM 1364 N N . ARG A 1 174 ? -6.703 -7.308 -5.197 1.00 97.31 174 ARG A N 1
ATOM 1365 C CA . ARG A 1 174 ? -6.806 -8.672 -4.669 1.00 97.31 174 ARG A CA 1
ATOM 1366 C C . ARG A 1 174 ? -6.334 -8.754 -3.218 1.00 97.31 174 ARG A C 1
ATOM 1368 O O . ARG A 1 174 ? -7.016 -9.379 -2.412 1.00 97.31 174 ARG A O 1
ATOM 1375 N N . ALA A 1 175 ? -5.208 -8.126 -2.887 1.00 96.94 175 ALA A N 1
ATOM 1376 C CA . ALA A 1 175 ? -4.697 -8.072 -1.520 1.00 96.94 175 ALA A CA 1
ATOM 1377 C C . ALA A 1 175 ? -5.670 -7.336 -0.588 1.00 96.94 175 ALA A C 1
ATOM 1379 O O . ALA A 1 175 ? -6.008 -7.853 0.473 1.00 96.94 175 ALA A O 1
ATOM 1380 N N . VAL A 1 176 ? -6.205 -6.192 -1.027 1.00 97.69 176 VAL A N 1
ATOM 1381 C CA . VAL A 1 176 ? -7.220 -5.437 -0.276 1.00 97.69 176 VAL A CA 1
ATOM 1382 C C . VAL A 1 176 ? -8.456 -6.296 -0.004 1.00 97.69 176 VAL A C 1
ATOM 1384 O O . VAL A 1 176 ? -8.927 -6.349 1.128 1.00 97.69 176 VAL A O 1
ATOM 1387 N N . ARG A 1 177 ? -8.947 -7.053 -0.995 1.00 95.81 177 ARG A N 1
ATOM 1388 C CA . ARG A 1 177 ? -10.087 -7.965 -0.800 1.00 95.81 177 ARG A CA 1
ATOM 1389 C C . ARG A 1 177 ? -9.799 -9.052 0.236 1.00 95.81 177 ARG A C 1
ATOM 1391 O O . ARG A 1 177 ? -10.695 -9.398 1.003 1.00 95.81 177 ARG A O 1
ATOM 1398 N N . LEU A 1 178 ? -8.581 -9.598 0.277 1.00 92.81 178 LEU A N 1
ATOM 1399 C CA . LEU A 1 178 ? -8.206 -10.568 1.313 1.00 92.81 178 LEU A CA 1
ATOM 1400 C C . LEU A 1 178 ? -8.274 -9.942 2.709 1.00 92.81 178 LEU A C 1
ATOM 1402 O O . LEU A 1 178 ? -8.778 -10.581 3.626 1.00 92.81 178 LEU A O 1
ATOM 1406 N N . VAL A 1 179 ? -7.834 -8.692 2.859 1.00 92.88 179 VAL A N 1
ATOM 1407 C CA . VAL A 1 179 ? -7.912 -7.976 4.139 1.00 92.88 179 VAL A CA 1
ATOM 1408 C C . VAL A 1 179 ? -9.364 -7.695 4.530 1.00 92.88 179 VAL A C 1
ATOM 1410 O O . VAL A 1 179 ? -9.785 -8.085 5.615 1.00 92.88 179 VAL A O 1
ATOM 1413 N N . LEU A 1 180 ? -10.168 -7.125 3.627 1.00 91.88 180 LEU A N 1
ATOM 1414 C CA . LEU A 1 180 ? -11.580 -6.803 3.890 1.00 91.88 180 LEU A CA 1
ATOM 1415 C C . LEU A 1 180 ? -12.441 -8.039 4.194 1.00 91.88 180 LEU A C 1
ATOM 1417 O O . LEU A 1 180 ? -13.388 -7.964 4.966 1.00 91.88 180 LEU A O 1
ATOM 1421 N N . SER A 1 181 ? -12.105 -9.193 3.614 1.00 89.06 181 SER A N 1
ATOM 1422 C CA . SER A 1 181 ? -12.800 -10.462 3.879 1.00 89.06 181 SER A CA 1
ATOM 1423 C C . SER A 1 181 ? -12.297 -11.206 5.122 1.00 89.06 181 SER A C 1
ATOM 1425 O O . SER A 1 181 ? -12.763 -12.312 5.408 1.00 89.06 181 SER A O 1
ATOM 1427 N N . GLY A 1 182 ? -11.326 -10.646 5.853 1.00 84.25 182 GLY A N 1
ATOM 1428 C CA . GLY A 1 182 ? -10.714 -11.298 7.013 1.00 84.25 182 GLY A CA 1
ATOM 1429 C C . GLY A 1 182 ? -9.899 -12.548 6.657 1.00 84.25 182 GLY A C 1
ATOM 1430 O O . GLY A 1 182 ? -9.711 -13.426 7.502 1.00 84.25 182 GLY A O 1
ATOM 1431 N N . MET A 1 183 ? -9.447 -12.657 5.403 1.00 83.44 183 MET A N 1
ATOM 1432 C CA . MET A 1 183 ? -8.539 -13.703 4.918 1.00 83.44 183 MET A CA 1
ATOM 1433 C C . MET A 1 183 ? -7.061 -13.288 4.987 1.00 83.44 183 MET A C 1
ATOM 1435 O O . MET A 1 183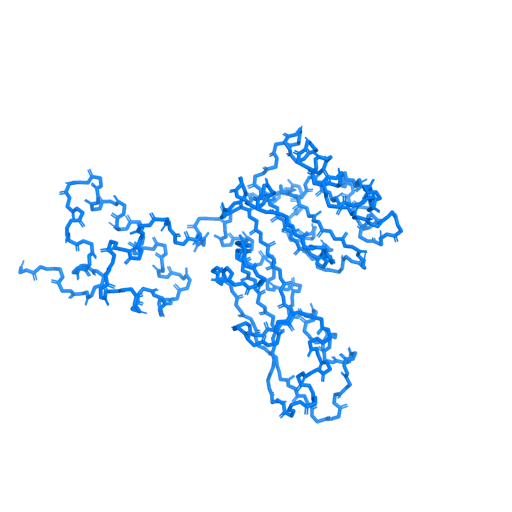 ? -6.184 -14.118 4.774 1.00 83.44 183 MET A O 1
ATOM 1439 N N . ALA A 1 184 ? -6.757 -12.023 5.267 1.00 85.50 184 ALA A N 1
ATOM 1440 C CA . ALA A 1 184 ? -5.402 -11.556 5.530 1.00 85.50 184 ALA A CA 1
ATOM 1441 C C . ALA A 1 184 ? -5.412 -10.535 6.667 1.00 85.50 184 ALA A C 1
ATOM 1443 O O . ALA A 1 184 ? -6.217 -9.612 6.680 1.00 85.50 184 ALA A O 1
ATOM 1444 N N . PHE A 1 185 ? -4.509 -10.712 7.619 1.00 84.81 185 PHE A N 1
ATOM 1445 C CA . PHE A 1 185 ? -4.308 -9.829 8.761 1.00 84.81 185 PHE A CA 1
ATOM 1446 C C . PHE A 1 185 ? -2.867 -10.000 9.237 1.00 84.81 185 PHE A C 1
ATOM 1448 O O . PHE A 1 185 ? -2.293 -11.081 9.037 1.00 84.81 185 PHE A O 1
ATOM 1455 N N . PRO A 1 186 ? -2.240 -8.964 9.815 1.00 81.94 186 PRO A N 1
ATOM 1456 C CA . PRO A 1 186 ? -0.917 -9.142 10.373 1.00 81.94 186 PRO A CA 1
ATOM 1457 C C . PRO A 1 186 ? -1.006 -10.118 11.558 1.00 81.94 186 PRO A C 1
ATOM 1459 O O . PRO A 1 186 ? -2.012 -10.136 12.274 1.00 81.94 186 PRO A O 1
ATOM 1462 N N . PRO A 1 187 ? 0.026 -10.942 11.789 1.00 72.75 187 PRO A N 1
ATOM 1463 C CA . PRO A 1 187 ? 0.118 -11.716 13.018 1.00 72.75 187 PRO A CA 1
ATOM 1464 C C . PRO A 1 187 ? 0.042 -10.772 14.228 1.00 72.75 187 PRO A C 1
ATOM 1466 O O . PRO A 1 187 ? 0.729 -9.750 14.260 1.00 72.75 187 PRO A O 1
ATOM 1469 N N . GLY A 1 188 ? -0.811 -11.103 15.203 1.00 69.81 188 GLY A N 1
ATOM 1470 C CA . GLY A 1 188 ? -0.960 -10.309 16.423 1.00 69.81 188 GLY A CA 1
ATOM 1471 C C . GLY A 1 188 ? 0.320 -10.289 17.261 1.00 69.81 188 GLY A C 1
ATOM 1472 O O . GLY A 1 188 ? 1.128 -11.225 17.201 1.00 69.81 188 GLY A O 1
ATOM 1473 N N . GLU A 1 189 ? 0.494 -9.239 18.066 1.00 64.88 189 GLU A N 1
ATOM 1474 C CA . GLU A 1 189 ? 1.548 -9.204 19.080 1.00 64.88 189 GLU A CA 1
ATOM 1475 C C . GLU A 1 189 ? 1.372 -10.401 20.023 1.00 64.88 189 GLU A C 1
ATOM 1477 O O . GLU A 1 189 ? 0.287 -10.664 20.535 1.00 64.88 189 GLU A O 1
ATOM 1482 N N . GLY A 1 190 ? 2.426 -11.200 20.175 1.00 71.00 190 GLY A N 1
ATOM 1483 C CA . GLY A 1 190 ? 2.387 -12.431 20.962 1.00 71.00 190 GLY A CA 1
ATOM 1484 C C . GLY A 1 190 ? 2.082 -13.703 20.173 1.00 71.00 190 GLY A C 1
ATOM 1485 O O . GLY A 1 190 ? 2.378 -14.772 20.688 1.00 71.00 190 GLY A O 1
ATOM 1486 N N . LEU A 1 191 ? 1.625 -13.653 18.912 1.00 77.88 191 LEU A N 1
ATOM 1487 C CA . LEU A 1 191 ? 1.430 -14.884 18.128 1.00 77.88 191 LEU A CA 1
ATOM 1488 C C . LEU A 1 191 ? 2.750 -15.642 17.931 1.00 77.88 191 LEU A C 1
ATOM 1490 O O . LEU A 1 191 ? 2.789 -16.861 18.047 1.00 77.88 191 LEU A O 1
ATOM 1494 N N . LYS A 1 192 ? 3.846 -14.930 17.653 1.00 80.94 192 LYS A N 1
ATOM 1495 C CA . LYS A 1 192 ? 5.170 -15.554 17.529 1.00 80.94 192 LYS A CA 1
ATOM 1496 C C . LYS A 1 192 ? 5.600 -16.236 18.827 1.00 80.94 192 LYS A C 1
ATOM 1498 O O . LYS A 1 192 ? 6.106 -17.350 18.782 1.00 80.94 192 LYS A O 1
ATOM 1503 N N . ALA A 1 193 ? 5.376 -15.580 19.965 1.00 84.06 193 ALA A N 1
ATOM 1504 C CA . ALA A 1 193 ? 5.669 -16.149 21.277 1.00 84.06 193 ALA A CA 1
ATOM 1505 C C . ALA A 1 193 ? 4.766 -17.353 21.582 1.00 84.06 193 ALA A C 1
ATOM 1507 O O . ALA A 1 193 ? 5.260 -18.378 22.032 1.00 84.06 193 ALA A O 1
ATOM 1508 N N . LEU A 1 194 ? 3.472 -17.246 21.262 1.00 82.75 194 LEU A N 1
ATOM 1509 C CA . LEU A 1 194 ? 2.493 -18.315 21.409 1.00 82.75 194 LEU A CA 1
ATOM 1510 C C . LEU A 1 194 ? 2.892 -19.535 20.587 1.00 82.75 194 LEU A C 1
ATOM 1512 O O . LEU A 1 194 ? 2.834 -20.635 21.105 1.00 82.75 194 LEU A O 1
ATOM 1516 N N . LEU A 1 195 ? 3.294 -19.349 19.326 1.00 83.69 195 LEU A N 1
ATOM 1517 C CA . LEU A 1 195 ? 3.628 -20.448 18.421 1.00 83.69 195 LEU A CA 1
ATOM 1518 C C . LEU A 1 195 ? 5.006 -21.059 18.683 1.00 83.69 195 LEU A C 1
ATOM 1520 O O . LEU A 1 195 ? 5.195 -22.230 18.360 1.00 83.69 195 LEU A O 1
ATOM 1524 N N . GLY A 1 196 ? 5.958 -20.308 19.242 1.00 86.94 196 GLY A N 1
ATOM 1525 C CA . GLY A 1 196 ? 7.300 -20.808 19.543 1.00 86.94 196 GLY A CA 1
ATOM 1526 C C . GLY A 1 196 ? 7.945 -21.488 18.330 1.00 86.94 196 GLY A C 1
ATOM 1527 O O . GLY A 1 196 ? 8.094 -20.882 17.267 1.00 86.94 196 GLY A O 1
ATOM 1528 N N . GLU A 1 197 ? 8.280 -22.770 18.466 1.00 87.31 197 GLU A N 1
ATOM 1529 C CA . GLU A 1 197 ? 8.879 -23.590 17.401 1.00 87.31 197 GLU A CA 1
ATOM 1530 C C . GLU A 1 197 ? 7.961 -23.809 16.186 1.00 87.31 197 GLU A C 1
ATOM 1532 O O . GLU A 1 197 ? 8.447 -24.063 15.086 1.00 87.31 197 GLU A O 1
ATOM 1537 N N . ALA A 1 198 ? 6.642 -23.637 16.332 1.00 84.94 198 ALA A N 1
ATOM 1538 C CA . ALA A 1 198 ? 5.692 -23.712 15.222 1.00 84.94 198 ALA A CA 1
ATOM 1539 C C . ALA A 1 198 ? 5.698 -22.451 14.332 1.00 84.94 198 ALA A C 1
ATOM 1541 O O . ALA A 1 198 ? 5.042 -22.420 13.284 1.00 84.94 198 ALA A O 1
ATOM 1542 N N . TRP A 1 199 ? 6.433 -21.399 14.717 1.00 85.69 199 TRP A N 1
ATOM 1543 C CA . TRP A 1 199 ? 6.468 -20.126 13.996 1.00 85.69 199 TRP A CA 1
ATOM 1544 C C . TRP A 1 199 ? 6.928 -20.242 12.530 1.00 85.69 199 TRP A C 1
ATOM 1546 O O . TRP A 1 199 ? 6.204 -19.745 11.663 1.00 85.69 199 TRP A O 1
ATOM 1556 N N . PRO A 1 200 ? 8.047 -20.919 12.188 1.00 82.69 200 PRO A N 1
ATOM 1557 C CA . PRO A 1 200 ? 8.480 -21.043 10.793 1.00 82.69 200 PRO A CA 1
ATOM 1558 C C . PRO A 1 200 ? 7.445 -21.761 9.918 1.00 82.69 200 PRO A C 1
ATOM 1560 O O . PRO A 1 200 ? 7.206 -21.365 8.777 1.00 82.69 200 PRO A O 1
ATOM 1563 N N . ARG A 1 201 ? 6.765 -22.776 10.472 1.00 83.62 201 ARG A N 1
ATOM 1564 C CA . ARG A 1 201 ? 5.677 -23.485 9.786 1.00 83.62 201 ARG A CA 1
ATOM 1565 C C . ARG A 1 201 ? 4.512 -22.548 9.493 1.00 83.62 201 ARG A C 1
ATOM 1567 O O . ARG A 1 201 ? 4.054 -22.494 8.357 1.00 83.62 201 ARG A O 1
ATOM 1574 N N . PHE A 1 202 ? 4.073 -21.771 10.485 1.00 83.19 202 PHE A N 1
ATOM 1575 C CA . PHE A 1 202 ? 3.036 -20.760 10.289 1.00 83.19 202 PHE A CA 1
ATOM 1576 C C . PHE A 1 202 ? 3.434 -19.718 9.232 1.00 83.19 202 PHE A C 1
ATOM 1578 O O . PHE A 1 202 ? 2.609 -19.346 8.398 1.00 83.19 202 PHE A O 1
ATOM 1585 N N . GLN A 1 203 ? 4.695 -19.273 9.216 1.00 78.75 203 GLN A N 1
ATOM 1586 C CA . GLN A 1 203 ? 5.188 -18.344 8.195 1.00 78.75 203 GLN A CA 1
ATOM 1587 C C . GLN A 1 203 ? 5.078 -18.925 6.778 1.00 78.75 203 GLN A C 1
ATOM 1589 O O . GLN A 1 203 ? 4.683 -18.186 5.871 1.00 78.75 203 GLN A O 1
ATOM 1594 N N . GLY A 1 204 ? 5.362 -20.223 6.619 1.00 76.62 204 GLY A N 1
ATOM 1595 C CA . GLY A 1 204 ? 5.296 -20.954 5.351 1.00 76.62 204 GLY A CA 1
ATOM 1596 C C . GLY A 1 204 ? 3.887 -21.306 4.857 1.00 76.62 204 GLY A C 1
ATOM 1597 O O . GLY A 1 204 ? 3.745 -21.704 3.703 1.00 76.62 204 GLY A O 1
ATOM 1598 N N . LEU A 1 205 ? 2.845 -21.145 5.681 1.00 77.38 205 LEU A N 1
ATOM 1599 C CA . LEU A 1 205 ? 1.459 -21.365 5.258 1.00 77.38 205 LEU A CA 1
ATOM 1600 C C . LEU A 1 205 ? 1.047 -20.396 4.144 1.00 77.38 205 LEU A C 1
ATOM 1602 O O . LEU A 1 205 ? 1.410 -19.212 4.146 1.00 77.38 205 LEU A O 1
ATOM 1606 N N . SER A 1 206 ? 0.199 -20.870 3.232 1.00 73.69 206 SER A N 1
ATOM 1607 C CA . SER A 1 206 ? -0.398 -20.004 2.220 1.00 73.69 206 SER A CA 1
ATOM 1608 C C . SER A 1 206 ? -1.329 -18.958 2.861 1.00 73.69 206 SER A C 1
ATOM 1610 O O . SER A 1 206 ? -1.895 -19.190 3.936 1.00 73.69 206 SER A O 1
ATOM 1612 N N . PRO A 1 207 ? -1.589 -17.820 2.187 1.00 66.88 207 PRO A N 1
ATOM 1613 C CA . PRO A 1 207 ? -2.576 -16.841 2.651 1.00 66.88 207 PRO A CA 1
ATOM 1614 C C . PRO A 1 207 ? -3.984 -17.417 2.873 1.00 66.88 207 PRO A C 1
ATOM 1616 O O . PRO A 1 207 ? -4.763 -16.843 3.621 1.00 66.88 207 PRO A O 1
ATOM 1619 N N . ARG A 1 208 ? -4.328 -18.551 2.242 1.00 70.19 208 ARG A N 1
ATOM 1620 C CA . ARG A 1 208 ? -5.614 -19.236 2.458 1.00 70.19 208 ARG A CA 1
ATOM 1621 C C . ARG A 1 208 ? -5.637 -20.059 3.745 1.00 70.19 208 ARG A C 1
ATOM 1623 O O . ARG A 1 208 ? -6.696 -20.211 4.342 1.00 70.19 208 ARG A O 1
ATOM 1630 N N . GLU A 1 209 ? -4.489 -20.578 4.168 1.00 77.75 209 GLU A N 1
ATOM 1631 C CA . GLU A 1 209 ? -4.372 -21.437 5.348 1.00 77.75 209 GLU A CA 1
ATOM 1632 C C . GLU A 1 209 ? -4.187 -20.620 6.627 1.00 77.75 209 GLU A C 1
ATOM 1634 O O . GLU A 1 209 ? -4.826 -20.925 7.630 1.00 77.75 209 GLU A O 1
ATOM 1639 N N . LYS A 1 210 ? -3.380 -19.548 6.600 1.00 78.69 210 LYS A N 1
ATOM 1640 C CA . LYS A 1 210 ? -3.096 -18.719 7.791 1.00 78.69 210 LYS A CA 1
ATOM 1641 C C . LYS A 1 210 ? -4.357 -18.322 8.579 1.00 78.69 210 LYS A C 1
ATOM 1643 O O . LYS A 1 210 ? -4.357 -18.524 9.793 1.00 78.69 210 LYS A O 1
ATOM 1648 N N . PRO A 1 211 ? -5.456 -17.849 7.955 1.00 76.88 211 PRO A N 1
ATOM 1649 C CA . PRO A 1 211 ? -6.682 -17.520 8.681 1.00 76.88 211 PRO A CA 1
ATOM 1650 C C . PRO A 1 211 ? -7.322 -18.711 9.392 1.00 76.88 211 PRO A C 1
ATOM 1652 O O . PRO A 1 211 ? -7.861 -18.532 10.478 1.00 76.88 211 PRO A O 1
ATOM 1655 N N . LEU A 1 212 ? -7.273 -19.914 8.808 1.00 80.81 212 LEU A N 1
ATOM 1656 C CA . LEU A 1 212 ? -7.836 -21.123 9.420 1.00 80.81 212 LEU A CA 1
ATOM 1657 C C . LEU A 1 212 ? -7.090 -21.460 10.710 1.00 80.81 212 LEU A C 1
ATOM 1659 O O . LEU A 1 212 ? -7.707 -21.650 11.755 1.00 80.81 212 LEU A O 1
ATOM 1663 N N . TYR A 1 213 ? -5.761 -21.441 10.641 1.00 81.31 213 TYR A N 1
ATOM 1664 C CA . TYR A 1 213 ? -4.887 -21.693 11.780 1.00 81.31 213 TYR A CA 1
ATOM 1665 C C . TYR A 1 213 ? -5.055 -20.634 12.875 1.00 81.31 213 TYR A C 1
ATOM 1667 O O . TYR A 1 213 ? -5.172 -20.961 14.051 1.00 81.31 213 TYR A O 1
ATOM 1675 N N . LEU A 1 214 ? -5.149 -19.358 12.508 1.00 80.50 214 LEU A N 1
ATOM 1676 C CA . LEU A 1 214 ? -5.337 -18.272 13.472 1.00 80.50 214 LEU A CA 1
ATOM 1677 C C . LEU A 1 214 ? -6.722 -18.297 14.118 1.00 80.50 214 LEU A C 1
ATOM 1679 O O . LEU A 1 214 ? -6.829 -18.088 15.322 1.00 80.50 214 LEU A O 1
ATOM 1683 N N . ARG A 1 215 ? -7.777 -18.619 13.361 1.00 81.62 215 ARG A N 1
ATOM 1684 C CA . ARG A 1 215 ? -9.114 -18.855 13.929 1.00 81.62 215 ARG A CA 1
ATOM 1685 C C . ARG A 1 215 ? -9.098 -20.040 14.888 1.00 81.62 215 ARG A C 1
ATOM 1687 O O . ARG A 1 215 ? -9.673 -19.930 15.964 1.00 81.62 215 ARG A O 1
ATOM 1694 N N . ALA A 1 216 ? -8.405 -21.127 14.544 1.00 82.31 216 ALA A N 1
ATOM 1695 C CA . ALA A 1 216 ? -8.213 -22.255 15.451 1.00 82.31 216 ALA A CA 1
ATOM 1696 C C . ALA A 1 216 ? -7.458 -21.837 16.725 1.00 82.31 216 ALA A C 1
ATOM 1698 O O . ALA A 1 216 ? -7.883 -22.192 17.819 1.00 82.31 216 ALA A O 1
ATOM 1699 N N . ALA A 1 217 ? -6.408 -21.016 16.614 1.00 83.62 217 ALA A N 1
ATOM 1700 C CA . ALA A 1 217 ? -5.677 -20.486 17.767 1.00 83.62 217 ALA A CA 1
ATOM 1701 C C . ALA A 1 217 ? -6.555 -19.621 18.685 1.00 83.62 217 ALA A C 1
ATOM 1703 O O . ALA A 1 217 ? -6.490 -19.751 19.909 1.00 83.62 217 ALA A O 1
ATOM 1704 N N . VAL A 1 218 ? -7.404 -18.769 18.100 1.00 82.12 218 VAL A N 1
ATOM 1705 C CA . VAL A 1 218 ? -8.377 -17.954 18.842 1.00 82.12 218 VAL A CA 1
ATOM 1706 C C . VAL A 1 218 ? -9.422 -18.844 19.516 1.00 82.12 218 VAL A C 1
ATOM 1708 O O . VAL A 1 218 ? -9.673 -18.668 20.703 1.00 82.12 218 VAL A O 1
ATOM 1711 N N . LEU A 1 219 ? -9.988 -19.830 18.811 1.00 83.38 219 LEU A N 1
ATOM 1712 C CA . LEU A 1 219 ? -10.970 -20.768 19.373 1.00 83.38 219 LEU A CA 1
ATOM 1713 C C . LEU A 1 219 ? -10.390 -21.575 20.539 1.00 83.38 219 LEU A C 1
ATOM 1715 O O . LEU A 1 219 ? -10.992 -21.614 21.607 1.00 83.38 219 LEU A O 1
ATOM 1719 N N . LEU A 1 220 ? -9.196 -22.150 20.366 1.00 85.00 220 LEU A N 1
ATOM 1720 C CA . LEU A 1 220 ? -8.496 -22.876 21.427 1.00 85.00 220 LEU A CA 1
ATOM 1721 C C . LEU A 1 220 ? -8.246 -21.976 22.639 1.00 85.00 220 LEU A C 1
ATOM 1723 O O . LEU A 1 220 ? -8.491 -22.389 23.766 1.00 85.00 220 LEU A O 1
ATOM 1727 N N . SER A 1 221 ? -7.827 -20.729 22.419 1.00 83.88 221 SER A N 1
ATOM 1728 C CA . SER A 1 221 ? -7.651 -19.755 23.502 1.00 83.88 221 SER A CA 1
ATOM 1729 C C . SER A 1 221 ? -8.964 -19.456 24.238 1.00 83.88 221 SER A C 1
ATOM 1731 O O . SER A 1 221 ? -8.990 -19.488 25.465 1.00 83.88 221 SER A O 1
ATOM 1733 N N . VAL A 1 222 ? -10.064 -19.227 23.510 1.00 84.12 222 VAL A N 1
ATOM 1734 C CA . VAL A 1 222 ? -11.398 -18.958 24.085 1.00 84.12 222 VAL A CA 1
ATOM 1735 C C . VAL A 1 222 ? -11.932 -20.156 24.876 1.00 84.12 222 VAL A C 1
ATOM 1737 O O . VAL A 1 222 ? -12.615 -19.972 25.879 1.00 84.12 222 VAL A O 1
ATOM 1740 N N . TRP A 1 223 ? -11.590 -21.379 24.474 1.00 90.44 223 TRP A N 1
ATOM 1741 C CA . TRP A 1 223 ? -11.961 -22.605 25.185 1.00 90.44 223 TRP A CA 1
ATOM 1742 C C . TRP A 1 223 ? -11.045 -22.954 26.367 1.00 90.44 223 TRP A C 1
ATOM 1744 O O . TRP A 1 223 ? -11.201 -24.018 26.958 1.00 90.44 223 TRP A O 1
ATOM 1754 N N . GLY A 1 224 ? -10.079 -22.099 26.722 1.00 90.00 224 GLY A N 1
ATOM 1755 C CA . GLY A 1 224 ? -9.111 -22.395 27.785 1.00 90.00 224 GLY A CA 1
ATOM 1756 C C . GLY A 1 224 ? -8.060 -23.445 27.397 1.00 90.00 224 GLY A C 1
ATOM 1757 O O . GLY A 1 224 ? -7.322 -23.928 28.249 1.00 90.00 224 GLY A O 1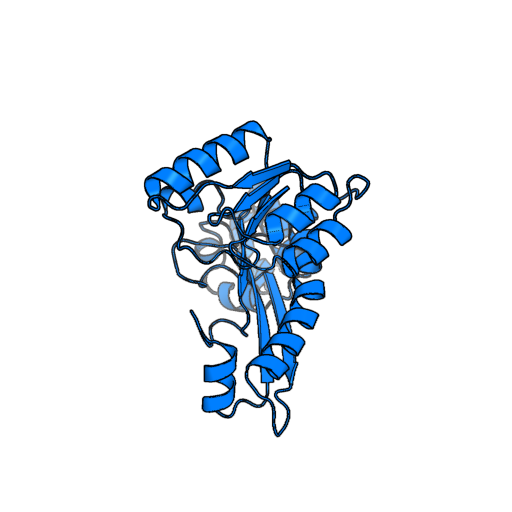
ATOM 1758 N N . LEU A 1 225 ? -7.956 -23.776 26.108 1.00 89.94 225 LEU A N 1
ATOM 1759 C CA . LEU A 1 225 ? -7.032 -24.750 25.519 1.00 89.94 225 LEU A CA 1
ATOM 1760 C C . LEU A 1 225 ? -5.853 -24.078 24.794 1.00 89.94 225 LEU A C 1
ATOM 1762 O O . LEU A 1 225 ? -5.243 -24.667 23.901 1.00 89.94 225 LEU A O 1
ATOM 1766 N N . GLY A 1 226 ? -5.506 -22.841 25.163 1.00 84.56 226 GLY A N 1
ATOM 1767 C CA . GLY A 1 226 ? -4.445 -22.064 24.508 1.00 84.56 226 GLY A CA 1
ATOM 1768 C C . GLY A 1 226 ? -3.078 -22.767 24.470 1.00 84.56 226 GLY A C 1
ATOM 1769 O O . GLY A 1 226 ? -2.325 -22.595 23.515 1.00 84.56 226 GLY A O 1
ATOM 1770 N N . GLY A 1 227 ? -2.783 -23.630 25.450 1.00 86.06 227 GLY A N 1
ATOM 1771 C CA . GLY A 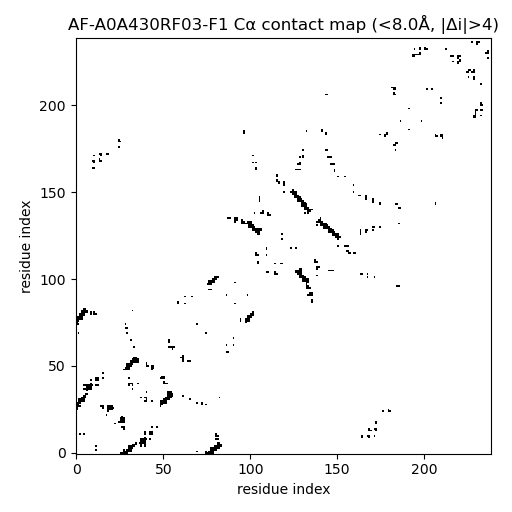1 227 ? -1.553 -24.434 25.481 1.00 86.06 227 GLY A CA 1
ATOM 1772 C C . GLY A 1 227 ? -1.431 -25.460 24.346 1.00 86.06 227 GLY A C 1
ATOM 1773 O O . GLY A 1 227 ? -0.323 -25.885 24.034 1.00 86.06 227 GLY A O 1
ATOM 1774 N N . LEU A 1 228 ? -2.538 -25.828 23.688 1.00 86.88 228 LEU A N 1
ATOM 1775 C CA . LEU A 1 228 ? -2.538 -26.769 22.561 1.00 86.88 228 LEU A CA 1
ATOM 1776 C C . LEU A 1 228 ? -2.242 -26.100 21.214 1.00 86.88 228 LEU A C 1
ATOM 1778 O O . LEU A 1 228 ? -2.016 -26.799 20.228 1.00 86.88 228 LEU A O 1
ATOM 1782 N N . VAL A 1 229 ? -2.230 -24.763 21.145 1.00 86.25 229 VAL A N 1
ATOM 1783 C CA . VAL A 1 229 ? -2.048 -24.023 19.886 1.00 86.25 229 VAL A CA 1
ATOM 1784 C C . VAL A 1 229 ? -0.747 -24.407 19.158 1.00 86.25 229 VAL A C 1
ATOM 1786 O O . VAL A 1 229 ? -0.830 -24.700 17.963 1.00 86.25 229 VAL A O 1
ATOM 1789 N N . PRO A 1 230 ? 0.431 -24.496 19.811 1.00 85.31 230 PRO A N 1
ATOM 1790 C CA . PRO A 1 230 ? 1.663 -24.909 19.131 1.00 85.31 230 PRO A CA 1
ATOM 1791 C C . PRO A 1 230 ? 1.571 -26.321 18.545 1.00 85.31 230 PRO A C 1
ATOM 1793 O O . PRO A 1 230 ? 1.861 -26.527 17.366 1.00 85.31 230 PRO A O 1
ATOM 1796 N N . ALA A 1 231 ? 1.101 -27.283 19.346 1.00 83.69 231 ALA A N 1
ATOM 1797 C CA . ALA A 1 231 ? 0.981 -28.683 18.944 1.00 83.69 231 ALA A CA 1
ATOM 1798 C C . ALA A 1 231 ? -0.022 -28.859 17.792 1.00 83.69 231 ALA A C 1
ATOM 1800 O O . ALA A 1 231 ? 0.266 -29.552 16.814 1.00 83.69 231 ALA A O 1
ATOM 1801 N N . ALA A 1 232 ? -1.165 -28.168 17.848 1.00 82.38 232 ALA A N 1
ATOM 1802 C CA . ALA A 1 232 ? -2.160 -28.162 16.779 1.00 82.38 232 ALA A CA 1
ATOM 1803 C C . ALA A 1 232 ? -1.577 -27.632 15.458 1.00 82.38 232 ALA A C 1
ATOM 1805 O O . ALA A 1 232 ? -1.825 -28.196 14.392 1.00 82.38 232 ALA A O 1
ATOM 1806 N N . PHE A 1 233 ? -0.745 -26.587 15.513 1.00 83.31 233 PHE A N 1
ATOM 1807 C CA . PHE A 1 233 ? -0.101 -26.027 14.323 1.00 83.31 233 PHE A CA 1
ATOM 1808 C C . PHE A 1 233 ? 0.934 -26.978 13.719 1.00 83.31 233 PHE A C 1
ATOM 1810 O O . PHE A 1 233 ? 1.080 -27.017 12.495 1.00 83.31 233 PHE A O 1
ATOM 1817 N N . MET A 1 234 ? 1.605 -27.774 14.553 1.00 81.38 234 MET A N 1
ATOM 1818 C CA . MET A 1 234 ? 2.566 -28.797 14.135 1.00 81.38 234 MET A CA 1
ATOM 1819 C C . MET A 1 234 ? 1.912 -30.099 13.650 1.00 81.38 234 MET A C 1
ATOM 1821 O O . MET A 1 234 ? 2.616 -30.966 13.140 1.00 81.38 234 MET A O 1
ATOM 1825 N N . GLY A 1 235 ? 0.585 -30.240 13.762 1.00 75.06 235 GLY A N 1
ATOM 1826 C CA . GLY A 1 235 ? -0.104 -31.504 13.476 1.00 75.06 235 GLY A CA 1
ATOM 1827 C C . GLY A 1 235 ? 0.196 -32.592 14.513 1.00 75.06 235 GLY A C 1
ATOM 1828 O O . GLY A 1 235 ? 0.107 -33.772 14.204 1.00 75.06 235 GLY A O 1
ATOM 1829 N N . GLN A 1 236 ? 0.580 -32.183 15.723 1.00 74.94 236 GLN A N 1
ATOM 1830 C CA . GLN A 1 236 ? 0.930 -33.036 16.864 1.00 74.94 236 GLN A CA 1
ATOM 1831 C C . GLN A 1 236 ? -0.135 -32.968 17.974 1.00 74.94 236 GLN A C 1
ATOM 1833 O O . GLN A 1 236 ? 0.091 -33.415 19.094 1.00 74.94 236 GLN A O 1
ATOM 1838 N N . GLY A 1 237 ? -1.282 -32.341 17.696 1.00 57.19 237 GLY A N 1
ATOM 1839 C CA . GLY A 1 237 ? -2.368 -32.197 18.658 1.00 57.19 237 GLY A CA 1
ATOM 1840 C C . GLY A 1 237 ? -3.232 -33.453 18.723 1.00 57.19 237 GLY A C 1
ATOM 1841 O O . GLY A 1 237 ? -4.158 -33.570 17.926 1.00 57.19 237 GLY A O 1
ATOM 1842 N N . GLY A 1 238 ? -2.946 -34.336 19.682 1.00 57.06 238 GLY A N 1
ATOM 1843 C CA . GLY A 1 238 ? -3.835 -35.422 20.113 1.00 57.06 238 GLY A CA 1
ATOM 1844 C C . GLY A 1 238 ? -3.162 -36.795 20.216 1.00 57.06 238 GLY A C 1
ATOM 1845 O O . GLY A 1 238 ? -2.518 -37.235 19.264 1.00 57.06 238 GLY A O 1
ATOM 1846 N N . GLU A 1 239 ? -3.357 -37.451 21.365 1.00 40.53 239 GLU A N 1
ATOM 1847 C CA . GLU A 1 239 ? -3.674 -38.890 21.417 1.00 40.53 239 GLU A CA 1
ATOM 1848 C C . GLU A 1 239 ? -5.176 -39.073 21.158 1.00 40.53 239 GLU A C 1
ATOM 1850 O O . GLU A 1 239 ? -5.949 -38.164 21.556 1.00 40.53 239 GLU A O 1
#

pLDDT: mean 92.11, std 8.64, range [40.53, 98.81]